Protein AF-A0A318S178-F1 (afdb_monomer)

Organism: NCBI:txid694435

Sequence (185 aa):
MLTALYPLLLLVHVFAALAFFAMEGALFFAVREARATRTPELLRAALTRFQTLGRYIGPIPPLLLISGLALCAVAWGFRTPWVNLSLVGFALCAALARGYEVPRYMNAGRLLDSGASFELVRAGLNDPRLRLAAHLRYTLMLWLVLLMTIKPALTVAVLALAASLGVALLLAALRSGPRGVTRPA

Foldseek 3Di:
DLVVVLVVLVVQLVVLLVVLVVLLVQLVVLLVQLLPDDDLVSVLVSLVSNVVSVVVNVVSLVSNVVSLVVNCVSPNDPVQQLSVLLVVLSVLLCCLVVVPQVVLSVVLNVCSVVVHDPVVSNVSSVPPVNVVSSVSNVLSSVLSVVCVVVVDDNVVSVVVNVVSVVVVVVVVVVVCPDPPPPDDD

Solvent-accessible surface area (backbone atoms only — not comparable to full-atom values): 10072 Å² total; per-residue (Å²): 112,72,84,61,45,54,61,49,40,51,50,53,24,51,53,27,45,53,52,42,55,52,48,52,49,54,44,50,52,30,53,52,47,39,64,67,49,92,46,65,69,57,28,49,53,24,42,51,50,37,52,55,52,52,60,70,45,60,67,33,61,58,50,27,49,52,29,47,53,51,48,28,75,77,75,62,42,87,84,35,52,37,60,51,53,39,53,50,41,52,51,50,37,48,44,41,41,65,72,52,47,48,59,51,55,52,46,38,45,52,39,56,75,73,67,47,56,61,67,61,43,50,52,61,69,63,31,66,66,61,49,48,46,53,51,54,34,55,52,39,51,54,50,43,52,50,37,73,72,66,56,39,60,56,70,60,46,53,52,52,49,52,51,54,50,49,52,53,5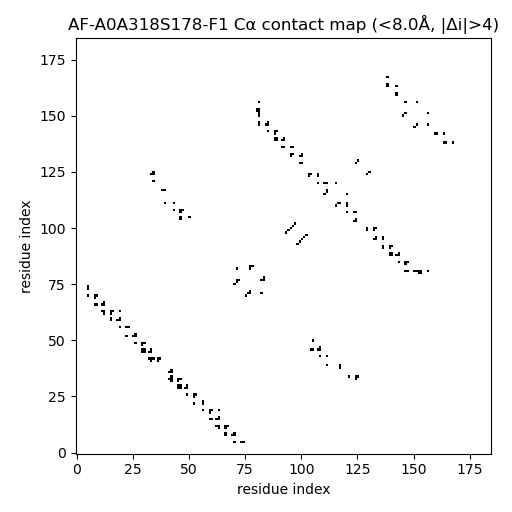1,49,57,52,53,69,73,59,57,82,79,76,76,80,74,91,129

Secondary structure (DSSP, 8-state):
-HHHHHHHHHHHHHHHHHHHHHHHHHHHHHHHHHHH--SHHHHHHHHHHHHHHHHHHTTHHHHHHHHHHHHIIIII-TT-HHHHHHHHHHHHHHIIIIIIIHHHHHHHHHHHHTT--HHHHHHHHT-HHHHHHHHHHHHHHHHHHHHHHH---HHHHHHHHHHHHHHHHHHHHHTT---------

Radius of gyration: 19.82 Å; Cα contacts (8 Å, |Δi|>4): 135; chains: 1; bounding box: 58×42×48 Å

Nearest PDB structures (foldseek):
  8tn6-assembly1_C  TM=8.427E-01  e=1.387E-01  synthetic construct
  6egc-assembly1_A  TM=6.814E-01  e=3.875E-01  synthetic construct
  8ubg-assembly1_A  TM=4.431E-01  e=7.301E+00  synthetic construct
  4nqi-assembly2_D  TM=2.574E-01  e=8.052E+00  Dictyostelium discoideum

Mean predicted aligned error: 8.46 Å

pLDDT: mean 88.28, std 11.81, range [47.94, 97.75]

Structure (mmCIF, N/CA/C/O backbone):
data_AF-A0A318S178-F1
#
_entry.id   AF-A0A318S178-F1
#
loop_
_atom_site.group_PDB
_atom_site.id
_atom_site.type_symbol
_atom_site.label_atom_id
_atom_site.label_alt_id
_atom_site.label_comp_id
_atom_site.label_asym_id
_atom_site.label_entity_id
_atom_site.label_seq_id
_atom_site.pdbx_PDB_ins_code
_atom_site.Cartn_x
_atom_site.Cartn_y
_atom_site.Cartn_z
_atom_site.occupancy
_atom_site.B_iso_or_equiv
_atom_site.auth_seq_id
_atom_site.auth_comp_id
_atom_site.auth_asym_id
_atom_site.auth_atom_id
_atom_site.pdbx_PDB_model_num
ATOM 1 N N . MET A 1 1 ? 25.774 12.867 -20.929 1.00 60.72 1 MET A N 1
ATOM 2 C CA . MET A 1 1 ? 24.597 13.128 -20.062 1.00 60.72 1 MET A CA 1
ATOM 3 C C . MET A 1 1 ? 23.830 11.853 -19.701 1.00 60.72 1 MET A C 1
ATOM 5 O O . MET A 1 1 ? 23.576 11.662 -18.520 1.00 60.72 1 MET A O 1
ATOM 9 N N . LEU A 1 2 ? 23.523 10.946 -20.643 1.00 61.59 2 LEU A N 1
ATOM 10 C CA . LEU A 1 2 ? 22.834 9.669 -20.346 1.00 61.59 2 LEU A CA 1
ATOM 11 C C . LEU A 1 2 ? 23.581 8.754 -19.351 1.00 61.59 2 LEU A C 1
ATOM 13 O O . LEU A 1 2 ? 22.947 8.086 -18.539 1.00 61.59 2 LEU A O 1
ATOM 17 N N . THR A 1 3 ? 24.917 8.784 -19.348 1.00 72.25 3 THR A N 1
ATOM 18 C CA . THR A 1 3 ? 25.776 7.999 -18.443 1.00 72.25 3 THR A CA 1
ATOM 19 C C . THR A 1 3 ? 25.594 8.330 -16.958 1.00 72.25 3 THR A C 1
ATOM 21 O O . THR A 1 3 ? 25.702 7.433 -16.130 1.00 72.25 3 THR A O 1
ATOM 24 N N . ALA A 1 4 ? 25.273 9.581 -16.610 1.00 85.31 4 ALA A N 1
ATOM 25 C CA . ALA A 1 4 ? 25.002 9.992 -15.226 1.00 85.31 4 ALA A CA 1
ATOM 26 C C . ALA A 1 4 ? 23.505 9.928 -14.865 1.00 85.31 4 ALA A C 1
ATOM 28 O O . ALA A 1 4 ? 23.151 9.830 -13.691 1.00 85.31 4 ALA A O 1
ATOM 29 N N . LEU A 1 5 ? 22.623 9.947 -15.870 1.00 90.06 5 LEU A N 1
ATOM 30 C CA . LEU A 1 5 ? 21.175 9.930 -15.675 1.00 90.06 5 LEU A CA 1
ATOM 31 C C . LEU A 1 5 ? 20.683 8.588 -15.122 1.00 90.06 5 LEU A C 1
ATOM 33 O O . LEU A 1 5 ? 19.896 8.574 -14.180 1.00 90.06 5 LEU A O 1
ATOM 37 N N . TYR A 1 6 ? 21.152 7.465 -15.674 1.00 92.06 6 TYR A N 1
ATOM 38 C CA . TYR A 1 6 ? 20.716 6.142 -15.218 1.00 92.06 6 TYR A CA 1
ATOM 39 C C . TYR A 1 6 ? 21.046 5.876 -13.732 1.00 92.06 6 TYR A C 1
ATOM 41 O O . TYR A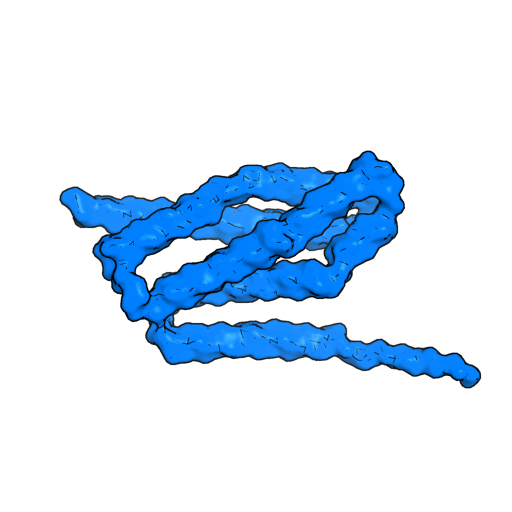 1 6 ? 20.120 5.541 -12.990 1.00 92.06 6 TYR A O 1
ATOM 49 N N . PRO A 1 7 ? 22.292 6.076 -13.246 1.00 94.44 7 PRO A N 1
ATOM 50 C CA . PRO A 1 7 ? 22.613 5.902 -11.827 1.00 94.44 7 PRO A CA 1
ATOM 51 C C . PRO A 1 7 ? 21.798 6.814 -10.905 1.00 94.44 7 PRO A C 1
ATOM 53 O O . PRO A 1 7 ? 21.367 6.376 -9.842 1.00 94.44 7 PRO A O 1
ATOM 56 N N . LEU A 1 8 ? 21.541 8.060 -11.321 1.00 95.19 8 LEU A N 1
ATOM 57 C CA . LEU A 1 8 ? 20.727 9.003 -10.554 1.00 95.19 8 LEU A CA 1
ATOM 58 C C . LEU A 1 8 ? 19.264 8.547 -10.455 1.00 95.19 8 LEU A C 1
ATOM 60 O O . LEU A 1 8 ? 18.693 8.541 -9.366 1.00 95.19 8 LEU A O 1
ATOM 64 N N . LEU A 1 9 ? 18.658 8.132 -11.571 1.00 95.44 9 LEU A N 1
ATOM 65 C CA . LEU A 1 9 ? 17.294 7.597 -11.581 1.00 95.44 9 LEU A CA 1
ATOM 66 C C . LEU A 1 9 ? 17.185 6.332 -10.728 1.00 95.44 9 LEU A C 1
ATOM 68 O O . LEU A 1 9 ? 16.220 6.179 -9.980 1.00 95.44 9 LEU A O 1
ATOM 72 N N . LEU A 1 10 ? 18.185 5.451 -10.807 1.00 94.38 10 LEU A N 1
ATOM 73 C CA . LEU A 1 10 ? 18.242 4.231 -10.010 1.00 94.38 10 LEU A CA 1
ATOM 74 C C . LEU A 1 10 ? 18.337 4.549 -8.515 1.00 94.38 10 LEU A C 1
ATOM 76 O O . LEU A 1 10 ? 17.605 3.957 -7.726 1.00 94.38 10 LEU A O 1
ATOM 80 N N . LEU A 1 11 ? 19.178 5.516 -8.137 1.00 96.38 11 LEU A N 1
ATOM 81 C CA . LEU A 1 11 ? 19.292 6.002 -6.764 1.00 96.38 11 LEU A CA 1
ATOM 82 C C . LEU A 1 11 ? 17.934 6.491 -6.251 1.00 96.38 11 LEU A C 1
ATOM 84 O O . LEU A 1 11 ? 17.435 5.983 -5.249 1.00 96.38 11 LEU A O 1
ATOM 88 N N . VAL A 1 12 ? 17.301 7.423 -6.970 1.00 97.19 12 VAL A N 1
ATOM 89 C CA . VAL A 1 12 ? 15.987 7.974 -6.603 1.00 97.19 12 VAL A CA 1
ATOM 90 C C . VAL A 1 12 ? 14.942 6.866 -6.471 1.00 97.19 12 VAL A C 1
ATOM 92 O O . VAL A 1 12 ? 14.192 6.849 -5.498 1.00 97.19 12 VAL A O 1
ATOM 95 N N . HIS A 1 13 ? 14.913 5.919 -7.410 1.00 96.50 13 HIS A N 1
ATOM 96 C CA . HIS A 1 13 ? 13.963 4.812 -7.395 1.00 96.50 13 HIS A CA 1
ATOM 97 C C . HIS A 1 13 ? 14.145 3.902 -6.177 1.00 96.50 13 HIS A C 1
ATOM 99 O O . HIS A 1 13 ? 13.172 3.578 -5.497 1.00 96.50 13 HIS A O 1
ATOM 105 N N . VAL A 1 14 ? 15.387 3.527 -5.860 1.00 96.25 14 VAL A N 1
ATOM 106 C CA . VAL A 1 14 ? 15.697 2.677 -4.704 1.00 96.25 14 VAL A CA 1
ATOM 107 C C . VAL A 1 14 ? 15.365 3.395 -3.396 1.00 96.25 14 VAL A C 1
ATOM 109 O O . VAL A 1 14 ? 14.728 2.801 -2.530 1.00 96.25 14 VAL A O 1
ATOM 112 N N . PHE A 1 15 ? 15.710 4.678 -3.254 1.00 97.75 15 PHE A N 1
ATOM 113 C CA . PHE A 1 15 ? 15.342 5.462 -2.070 1.00 97.75 15 PHE A CA 1
ATOM 114 C C . PHE A 1 15 ? 13.823 5.600 -1.917 1.00 97.75 15 PHE A C 1
ATOM 116 O O . PHE A 1 15 ? 13.300 5.414 -0.817 1.00 97.75 15 PHE A O 1
ATOM 123 N N . ALA A 1 16 ? 13.102 5.861 -3.010 1.00 97.50 16 ALA A N 1
ATOM 124 C CA . ALA A 1 16 ? 11.643 5.906 -3.002 1.00 97.50 16 ALA A CA 1
ATOM 125 C C . ALA A 1 16 ? 11.039 4.545 -2.620 1.00 97.50 16 ALA A C 1
ATOM 127 O O . ALA A 1 16 ? 10.079 4.499 -1.853 1.00 97.50 16 ALA A O 1
ATOM 128 N N . ALA A 1 17 ? 11.621 3.440 -3.096 1.00 96.56 17 ALA A N 1
ATOM 129 C CA . ALA A 1 17 ? 11.190 2.094 -2.740 1.00 96.56 17 ALA A CA 1
ATOM 130 C C . ALA A 1 17 ? 11.406 1.830 -1.245 1.00 96.56 17 ALA A C 1
ATOM 132 O O . ALA A 1 17 ? 10.463 1.458 -0.551 1.00 96.56 17 ALA A O 1
ATOM 133 N N . LEU A 1 18 ? 12.605 2.086 -0.718 1.00 97.25 18 LEU A N 1
ATOM 134 C CA . LEU A 1 18 ? 12.909 1.913 0.706 1.00 97.25 18 LEU A CA 1
ATOM 135 C C . LEU A 1 18 ? 11.970 2.740 1.591 1.00 97.25 18 LEU A C 1
ATOM 137 O O . LEU A 1 18 ? 11.397 2.209 2.542 1.00 97.25 18 LEU A O 1
ATOM 141 N N . ALA A 1 19 ? 11.753 4.010 1.244 1.00 96.75 19 ALA A N 1
ATOM 142 C CA . ALA A 1 19 ? 10.826 4.879 1.961 1.00 96.75 19 ALA A CA 1
ATOM 143 C C . ALA A 1 19 ? 9.380 4.358 1.885 1.00 96.75 19 ALA A C 1
ATOM 145 O O . ALA A 1 19 ? 8.671 4.364 2.891 1.00 96.75 19 ALA A O 1
ATOM 146 N N . PHE A 1 20 ? 8.952 3.853 0.722 1.00 96.69 20 PHE A N 1
ATOM 147 C CA . PHE A 1 20 ? 7.626 3.264 0.534 1.00 96.69 20 PHE A CA 1
ATOM 148 C C . PHE A 1 20 ? 7.421 2.055 1.450 1.00 96.69 20 PHE A C 1
ATOM 150 O O . PHE A 1 20 ? 6.463 2.026 2.220 1.00 96.69 20 PHE A O 1
ATOM 157 N N . PHE A 1 21 ? 8.346 1.091 1.433 1.00 95.44 21 PHE A N 1
ATOM 158 C CA . PHE A 1 21 ? 8.258 -0.107 2.271 1.00 95.44 21 PHE A CA 1
ATOM 159 C C . PHE A 1 21 ? 8.352 0.211 3.769 1.00 95.44 21 PHE A C 1
ATOM 161 O O . PHE A 1 21 ? 7.607 -0.372 4.557 1.00 95.44 21 PHE A O 1
ATOM 168 N N . ALA A 1 22 ? 9.205 1.158 4.171 1.00 95.81 22 ALA A N 1
ATOM 169 C CA . ALA A 1 22 ? 9.309 1.590 5.564 1.00 95.81 22 ALA A CA 1
ATOM 170 C C . ALA A 1 22 ? 7.994 2.212 6.068 1.00 95.81 22 ALA A C 1
ATOM 172 O O . ALA A 1 22 ? 7.487 1.831 7.127 1.00 95.81 22 ALA A O 1
ATOM 173 N N . MET A 1 23 ? 7.403 3.122 5.289 1.00 95.44 23 MET A N 1
ATOM 174 C CA . MET A 1 23 ? 6.142 3.777 5.645 1.00 95.44 23 MET A CA 1
ATOM 175 C C . MET A 1 23 ? 4.963 2.803 5.650 1.00 95.44 23 MET A C 1
ATOM 177 O O . MET A 1 23 ? 4.129 2.847 6.554 1.00 95.44 23 MET A O 1
ATOM 181 N N . GLU A 1 24 ? 4.905 1.881 4.691 1.00 94.75 24 GLU A N 1
ATOM 182 C CA . GLU A 1 24 ? 3.888 0.827 4.668 1.00 94.75 24 GLU A CA 1
ATOM 183 C C . GLU A 1 24 ? 4.013 -0.146 5.846 1.00 94.75 24 GLU A C 1
ATOM 185 O O . GLU A 1 24 ? 2.998 -0.611 6.377 1.00 94.75 24 GLU A O 1
ATOM 190 N N . GLY A 1 25 ? 5.240 -0.422 6.298 1.00 93.69 25 GLY A N 1
ATOM 191 C CA . GLY A 1 25 ? 5.502 -1.151 7.536 1.00 93.69 25 GLY A CA 1
ATOM 192 C C . GLY A 1 25 ? 4.991 -0.396 8.766 1.00 93.69 25 GLY A C 1
ATOM 193 O O . GLY A 1 25 ? 4.309 -0.974 9.610 1.00 93.69 25 GLY A O 1
ATOM 194 N N . ALA A 1 26 ? 5.232 0.914 8.851 1.00 94.56 26 ALA A N 1
ATOM 195 C CA . ALA A 1 26 ? 4.703 1.739 9.938 1.00 94.56 26 ALA A CA 1
ATOM 196 C C . ALA A 1 26 ? 3.160 1.756 9.956 1.00 94.56 26 ALA A C 1
ATOM 198 O O . ALA A 1 26 ? 2.545 1.594 11.014 1.00 94.56 26 ALA A O 1
ATOM 199 N N . LEU A 1 27 ? 2.521 1.876 8.786 1.00 94.12 27 LEU A N 1
ATOM 200 C CA . LEU A 1 27 ? 1.063 1.796 8.645 1.00 94.12 27 LEU A CA 1
ATOM 201 C C . LEU A 1 27 ? 0.521 0.415 9.031 1.00 94.12 27 LEU A C 1
ATOM 203 O O . LEU A 1 27 ? -0.511 0.336 9.701 1.00 94.12 27 LEU A O 1
ATOM 207 N N . PHE A 1 28 ? 1.226 -0.663 8.675 1.00 92.50 28 PHE A N 1
ATOM 208 C CA . PHE A 1 28 ? 0.870 -2.024 9.082 1.00 92.50 28 PHE A CA 1
ATOM 209 C C . PHE A 1 28 ? 0.770 -2.141 10.604 1.00 92.50 28 PHE A C 1
ATOM 211 O O . PHE A 1 28 ? -0.230 -2.638 11.130 1.00 92.50 28 PHE A O 1
ATOM 218 N N . PHE A 1 29 ? 1.788 -1.657 11.321 1.00 92.06 29 PHE A N 1
ATOM 219 C CA . PHE A 1 29 ? 1.807 -1.702 12.779 1.00 92.06 29 PHE A CA 1
ATOM 220 C C . PHE A 1 29 ? 0.730 -0.810 13.400 1.00 92.06 29 PHE A C 1
ATOM 222 O O . PHE A 1 29 ? 0.047 -1.268 14.314 1.00 92.06 29 PHE A O 1
ATOM 229 N N . ALA A 1 30 ? 0.498 0.393 12.864 1.00 92.38 30 ALA A N 1
ATOM 230 C CA . ALA A 1 30 ? -0.572 1.277 13.335 1.00 92.38 30 ALA A CA 1
ATOM 231 C C . ALA A 1 30 ? -1.963 0.625 13.206 1.00 92.38 30 ALA A C 1
ATOM 233 O O . ALA A 1 30 ? -2.764 0.664 14.139 1.00 92.38 30 ALA A O 1
ATOM 234 N N . VAL A 1 31 ? -2.238 -0.046 12.082 1.00 92.44 31 VAL A N 1
ATOM 235 C CA . VAL A 1 31 ? -3.483 -0.807 11.882 1.00 92.44 31 VAL A CA 1
ATOM 236 C C . VAL A 1 31 ? -3.569 -2.001 12.831 1.00 92.44 31 VAL A C 1
ATOM 238 O O . VAL A 1 31 ? -4.641 -2.299 13.363 1.00 92.44 31 VAL A O 1
ATOM 241 N N . ARG A 1 32 ? -2.459 -2.719 13.037 1.00 93.31 32 ARG A N 1
ATOM 242 C CA . ARG A 1 32 ? -2.421 -3.873 13.942 1.00 93.31 32 ARG A CA 1
ATOM 243 C C . ARG A 1 32 ? -2.729 -3.456 15.377 1.00 93.31 32 ARG A C 1
ATOM 245 O O . ARG A 1 32 ? -3.505 -4.134 16.044 1.00 93.31 32 ARG A O 1
ATOM 252 N N . GLU A 1 33 ? -2.162 -2.339 15.814 1.00 93.12 33 GLU A N 1
ATOM 253 C CA . GLU A 1 33 ? -2.444 -1.722 17.107 1.00 93.12 33 GLU A CA 1
ATOM 254 C C . GLU A 1 33 ? -3.915 -1.314 17.209 1.00 93.12 33 GLU A C 1
ATOM 256 O O . GLU A 1 33 ? -4.594 -1.780 18.117 1.00 93.12 33 GLU A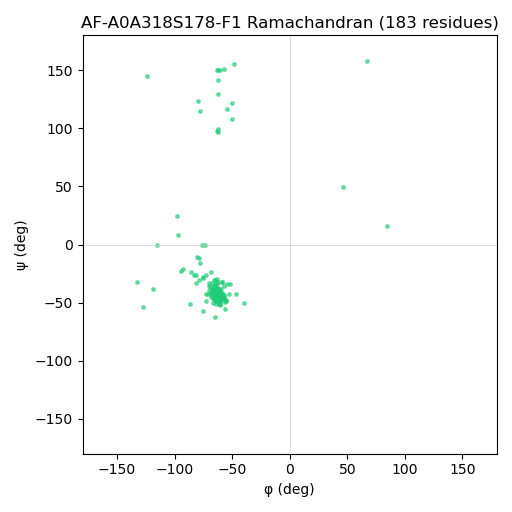 O 1
ATOM 261 N N . ALA A 1 34 ? -4.451 -0.584 16.223 1.00 93.75 34 ALA A N 1
ATOM 262 C CA . ALA A 1 34 ? -5.860 -0.175 16.200 1.00 93.75 34 ALA A CA 1
ATOM 263 C C . ALA A 1 34 ? -6.843 -1.355 16.334 1.00 93.75 34 ALA A C 1
ATOM 265 O O . ALA A 1 34 ? -7.905 -1.223 16.930 1.00 93.75 34 ALA A O 1
ATOM 266 N N . ARG A 1 35 ? -6.505 -2.533 15.795 1.00 93.50 35 ARG A N 1
ATOM 267 C CA . ARG A 1 35 ? -7.338 -3.743 15.932 1.00 93.50 35 ARG A CA 1
ATOM 268 C C . ARG A 1 35 ? -7.194 -4.433 17.291 1.00 93.50 35 ARG A C 1
ATOM 270 O O . ARG A 1 35 ? -8.136 -5.084 17.746 1.00 93.50 35 ARG A O 1
ATOM 277 N N . ALA A 1 36 ? -6.018 -4.338 17.906 1.00 92.94 36 ALA A N 1
ATOM 278 C CA . ALA A 1 36 ? -5.680 -5.034 19.143 1.00 92.94 36 ALA A CA 1
ATOM 279 C C . ALA A 1 36 ? -6.120 -4.280 20.407 1.00 92.94 36 ALA A C 1
ATOM 281 O O . ALA A 1 36 ? -6.307 -4.907 21.454 1.00 92.94 36 ALA A O 1
ATOM 282 N N . THR A 1 37 ? -6.297 -2.959 20.327 1.00 93.69 37 THR A N 1
ATOM 283 C CA . THR A 1 37 ? -6.678 -2.129 21.474 1.00 93.69 37 THR A CA 1
ATOM 284 C C . THR A 1 37 ? -8.056 -2.501 22.028 1.00 93.69 37 THR A C 1
ATOM 286 O O . THR A 1 37 ? -8.938 -3.001 21.326 1.00 93.69 37 THR A O 1
ATOM 289 N N . ARG A 1 38 ? -8.225 -2.292 23.339 1.00 92.81 38 ARG A N 1
ATOM 290 C CA . ARG A 1 38 ? -9.469 -2.567 24.083 1.00 92.81 38 ARG A CA 1
ATOM 291 C C . ARG A 1 38 ? -10.124 -1.307 24.647 1.00 92.81 38 ARG A C 1
ATOM 293 O O . ARG A 1 38 ? -11.157 -1.416 25.290 1.00 92.81 38 ARG A O 1
ATOM 300 N N . THR A 1 39 ? -9.518 -0.144 24.421 1.00 94.25 39 THR A N 1
ATOM 301 C CA . THR A 1 39 ? -10.002 1.139 24.927 1.00 94.25 39 THR A CA 1
ATOM 302 C C . THR A 1 39 ? -10.202 2.125 23.773 1.00 94.25 39 THR A C 1
ATOM 304 O O . THR A 1 39 ? -9.433 2.097 22.798 1.00 94.25 39 THR A O 1
ATOM 307 N N . PRO A 1 40 ? -11.227 2.991 23.849 1.00 93.06 40 PRO A N 1
ATOM 308 C CA . PRO A 1 40 ? -11.515 3.967 22.803 1.00 93.06 40 PRO A CA 1
ATOM 309 C C . PRO A 1 40 ? -10.407 5.019 22.655 1.00 93.06 40 PRO A C 1
ATOM 311 O O . PRO A 1 40 ? -10.139 5.462 21.539 1.00 93.06 40 PRO A O 1
ATOM 314 N N . GLU A 1 41 ? -9.701 5.368 23.732 1.00 94.06 41 GLU A N 1
ATOM 315 C CA . GLU A 1 41 ? -8.603 6.341 23.715 1.00 94.06 41 GLU A CA 1
ATOM 316 C C . GLU A 1 41 ? -7.421 5.829 22.889 1.00 94.06 41 GLU A C 1
ATOM 318 O O . GLU A 1 41 ? -6.911 6.534 22.015 1.00 94.06 41 GLU A O 1
ATOM 323 N N . LEU A 1 42 ? -7.013 4.575 23.116 1.00 94.62 42 LEU A N 1
ATOM 324 C CA . LEU A 1 42 ? -5.913 3.959 22.372 1.00 94.62 42 LEU A CA 1
ATOM 325 C C . LEU A 1 42 ? -6.296 3.708 20.912 1.00 94.62 42 LEU A C 1
ATOM 327 O O . LEU A 1 42 ? -5.463 3.861 20.020 1.00 94.62 42 LEU A O 1
ATOM 331 N N . LEU A 1 43 ? -7.559 3.360 20.650 1.00 95.31 43 LEU A N 1
ATOM 332 C CA . LEU A 1 43 ? -8.063 3.253 19.285 1.00 95.31 43 LEU A CA 1
ATOM 333 C C . LEU A 1 43 ? -7.988 4.600 18.551 1.00 95.31 43 LEU A C 1
ATOM 335 O O . LEU A 1 43 ? -7.490 4.646 17.424 1.00 95.31 43 LEU A O 1
ATOM 339 N N . ARG A 1 44 ? -8.422 5.694 19.190 1.00 94.75 44 ARG A N 1
ATOM 340 C CA . ARG A 1 44 ? -8.316 7.044 18.620 1.00 94.75 44 ARG A CA 1
ATOM 341 C C . ARG A 1 44 ? -6.860 7.394 18.327 1.00 94.75 44 ARG A C 1
ATOM 343 O O . ARG A 1 44 ? -6.551 7.801 17.212 1.00 94.75 44 ARG A O 1
ATOM 350 N N . ALA A 1 45 ? -5.954 7.159 19.276 1.00 94.62 45 ALA A N 1
ATOM 351 C CA . ALA A 1 45 ? -4.528 7.425 19.094 1.00 94.62 45 ALA A CA 1
ATOM 352 C C . ALA A 1 45 ? -3.931 6.652 17.900 1.00 94.62 45 ALA A C 1
ATOM 354 O O . ALA A 1 45 ? -3.198 7.227 17.090 1.00 94.62 45 ALA A O 1
ATOM 355 N N . ALA A 1 46 ? -4.282 5.372 17.746 1.00 95.19 46 ALA A N 1
ATOM 356 C CA . ALA A 1 46 ? -3.817 4.543 16.636 1.00 95.19 46 ALA A CA 1
ATOM 357 C C . ALA A 1 46 ? -4.360 5.021 15.274 1.00 95.19 46 ALA A C 1
ATOM 359 O O . ALA A 1 46 ? -3.608 5.085 14.298 1.00 95.19 46 ALA A O 1
ATOM 360 N N . LEU A 1 47 ? -5.638 5.415 15.201 1.00 95.19 47 LEU A N 1
ATOM 361 C CA . LEU A 1 47 ? -6.247 5.963 13.982 1.00 95.19 47 LEU A CA 1
ATOM 362 C C . LEU A 1 47 ? -5.664 7.335 13.610 1.00 95.19 47 LEU A C 1
ATOM 364 O O . LEU A 1 47 ? -5.379 7.573 12.435 1.00 95.19 47 LEU A O 1
ATOM 368 N N . THR A 1 48 ? -5.398 8.201 14.589 1.00 94.62 48 THR A N 1
ATOM 369 C CA . THR A 1 48 ? -4.689 9.471 14.370 1.00 94.62 48 THR A CA 1
ATOM 370 C C . THR A 1 48 ? -3.274 9.227 13.851 1.00 94.62 48 THR A C 1
ATOM 372 O O . THR A 1 48 ? -2.840 9.874 12.898 1.00 94.62 48 THR A O 1
ATOM 375 N N . ARG A 1 49 ? -2.550 8.247 14.407 1.00 94.75 49 ARG A N 1
ATOM 376 C CA . ARG A 1 49 ? -1.219 7.868 13.907 1.00 94.75 49 ARG A CA 1
ATOM 377 C C . ARG A 1 49 ? -1.283 7.377 12.461 1.00 94.75 49 ARG A C 1
ATOM 379 O O . ARG A 1 49 ? -0.465 7.800 11.647 1.00 94.75 49 ARG A O 1
ATOM 386 N N . PHE A 1 50 ? -2.269 6.544 12.125 1.00 94.69 50 PHE A N 1
ATOM 387 C CA . PHE A 1 50 ? -2.502 6.089 10.752 1.00 94.69 50 PHE A CA 1
ATOM 388 C C . PHE A 1 50 ? -2.747 7.265 9.793 1.00 94.69 50 PHE A C 1
ATOM 390 O O . PHE A 1 50 ? -2.142 7.316 8.725 1.00 94.69 50 PHE A O 1
ATOM 397 N N . GLN A 1 51 ? -3.581 8.237 10.175 1.00 92.94 51 GLN A N 1
ATOM 398 C CA . GLN A 1 51 ? -3.844 9.441 9.374 1.00 92.94 51 GLN A CA 1
ATOM 399 C C . GLN A 1 51 ? -2.580 10.277 9.148 1.00 92.94 51 GLN A C 1
ATOM 401 O O . GLN A 1 51 ? -2.290 10.680 8.020 1.00 92.94 51 GLN A O 1
ATOM 406 N N . THR A 1 52 ? -1.807 10.504 10.210 1.00 93.88 52 THR A N 1
ATOM 407 C CA . THR A 1 52 ? -0.554 11.263 10.156 1.00 93.88 52 THR A CA 1
ATOM 408 C C . THR A 1 52 ? 0.462 10.588 9.238 1.00 93.88 52 THR A C 1
ATOM 410 O O . THR A 1 52 ? 0.980 11.224 8.321 1.00 93.88 52 THR A O 1
ATOM 413 N N . LEU A 1 53 ? 0.695 9.282 9.408 1.00 93.31 53 LEU A N 1
ATOM 414 C CA . LEU A 1 53 ? 1.567 8.500 8.525 1.00 93.31 53 LEU A CA 1
ATOM 415 C C . LEU A 1 53 ? 1.051 8.487 7.077 1.00 93.31 53 LEU A C 1
ATOM 417 O O . LEU A 1 53 ? 1.839 8.618 6.141 1.00 93.31 53 LEU A O 1
ATOM 421 N N . GLY A 1 54 ? -0.270 8.403 6.892 1.00 91.00 54 GLY A N 1
ATOM 422 C CA . GLY A 1 54 ? -0.945 8.467 5.595 1.00 91.00 54 GLY A CA 1
ATOM 423 C C . GLY A 1 54 ? -0.674 9.765 4.825 1.00 91.00 54 GLY A C 1
ATOM 424 O O . GLY A 1 54 ? -0.587 9.759 3.597 1.00 91.00 54 GLY A O 1
ATOM 425 N N . ARG A 1 55 ? -0.478 10.883 5.533 1.00 91.25 55 ARG A N 1
ATOM 426 C CA . ARG A 1 55 ? -0.097 12.161 4.918 1.00 91.25 55 ARG A CA 1
ATOM 427 C C . ARG A 1 55 ? 1.357 12.154 4.445 1.00 91.25 55 ARG A C 1
ATOM 429 O O . ARG A 1 55 ? 1.628 12.597 3.333 1.00 91.25 55 ARG A O 1
ATOM 436 N N . TYR A 1 56 ? 2.268 11.607 5.251 1.00 92.56 56 TYR A N 1
ATOM 437 C CA . TYR A 1 56 ? 3.693 11.527 4.912 1.00 92.56 56 TYR A CA 1
ATOM 438 C C . TYR A 1 56 ? 3.998 10.530 3.792 1.00 92.56 56 TYR A C 1
ATOM 440 O O . TYR A 1 56 ? 4.896 10.775 2.992 1.00 92.56 56 TYR A O 1
ATOM 448 N N . ILE A 1 57 ? 3.243 9.431 3.690 1.00 92.75 57 ILE A N 1
ATOM 449 C CA . ILE A 1 57 ? 3.424 8.470 2.595 1.00 92.75 57 ILE A CA 1
ATOM 450 C C . ILE A 1 57 ? 2.902 9.009 1.256 1.00 92.75 57 ILE A C 1
ATOM 452 O O . ILE A 1 57 ? 3.399 8.605 0.214 1.00 92.75 57 ILE A O 1
ATOM 456 N N . GLY A 1 58 ? 1.935 9.934 1.257 1.00 90.94 58 GLY A N 1
ATOM 457 C CA . GLY A 1 58 ? 1.266 10.471 0.063 1.00 90.94 58 GLY A CA 1
ATOM 458 C C . GLY A 1 58 ? 2.154 10.742 -1.169 1.00 90.94 58 GLY A C 1
ATOM 459 O O . GLY A 1 58 ? 1.798 10.262 -2.252 1.00 90.94 58 GLY A O 1
ATOM 460 N N . PRO A 1 59 ? 3.288 11.462 -1.041 1.00 93.81 59 PRO A N 1
ATOM 461 C CA . PRO A 1 59 ? 4.182 11.768 -2.163 1.00 93.81 59 PRO A CA 1
ATOM 462 C C . PRO A 1 59 ? 5.097 10.610 -2.602 1.00 93.81 59 PRO A C 1
ATOM 464 O O . PRO A 1 59 ? 5.643 10.659 -3.704 1.00 93.81 59 PRO A O 1
ATOM 467 N N . ILE A 1 60 ? 5.264 9.560 -1.793 1.00 96.69 60 ILE A N 1
ATOM 468 C CA . ILE A 1 60 ? 6.240 8.492 -2.053 1.00 96.69 60 ILE A CA 1
ATOM 469 C C . ILE A 1 60 ? 5.819 7.571 -3.221 1.00 96.69 60 ILE A C 1
ATOM 471 O O . ILE A 1 60 ? 6.641 7.360 -4.114 1.00 96.69 60 ILE A O 1
ATOM 475 N N . PRO A 1 61 ? 4.575 7.040 -3.302 1.00 96.31 61 PRO A N 1
ATOM 476 C CA . PRO A 1 61 ? 4.169 6.179 -4.414 1.00 96.31 61 PRO A CA 1
ATOM 477 C C . PRO A 1 61 ? 4.281 6.844 -5.800 1.00 96.31 61 PRO A C 1
ATOM 479 O O . PRO A 1 61 ? 4.785 6.190 -6.711 1.00 96.31 61 PRO A O 1
ATOM 482 N N . PRO A 1 62 ? 3.880 8.121 -5.999 1.00 96.88 62 PRO A N 1
ATOM 483 C CA . PRO A 1 62 ? 4.119 8.817 -7.264 1.00 96.88 62 PRO A CA 1
ATOM 484 C C . PRO A 1 62 ? 5.603 8.921 -7.621 1.00 96.88 62 PRO A C 1
ATOM 486 O O . PRO A 1 62 ? 5.965 8.652 -8.762 1.00 96.88 62 PRO A O 1
ATOM 489 N N . LEU A 1 63 ? 6.471 9.254 -6.658 1.00 97.19 63 LEU A N 1
ATOM 490 C CA . LEU A 1 63 ? 7.917 9.326 -6.886 1.00 97.19 63 LEU A CA 1
ATOM 491 C C . LEU A 1 63 ? 8.493 7.964 -7.301 1.00 97.19 63 LEU A C 1
ATOM 493 O O . LEU A 1 63 ? 9.275 7.878 -8.251 1.00 97.19 63 LEU A O 1
ATOM 497 N N . LEU A 1 64 ? 8.072 6.893 -6.624 1.00 97.56 64 LEU A N 1
ATOM 498 C CA . LEU A 1 64 ? 8.464 5.522 -6.945 1.00 97.56 64 LEU A CA 1
ATOM 499 C C . LEU A 1 64 ? 8.009 5.117 -8.357 1.00 97.56 64 LEU A C 1
ATOM 501 O O . LEU A 1 64 ? 8.792 4.556 -9.124 1.00 97.56 64 LEU A O 1
ATOM 505 N N . LEU A 1 65 ? 6.769 5.450 -8.727 1.00 97.38 65 LEU A N 1
ATOM 506 C CA . LEU A 1 65 ? 6.221 5.157 -10.050 1.00 97.38 65 LEU A CA 1
ATOM 507 C C . LEU A 1 65 ? 6.936 5.943 -11.154 1.00 97.38 65 LEU A C 1
ATOM 509 O O . LEU A 1 65 ? 7.375 5.351 -12.135 1.00 97.38 65 LEU A O 1
ATOM 513 N N . ILE A 1 66 ? 7.080 7.260 -10.992 1.00 97.75 66 ILE A N 1
ATOM 514 C CA . ILE A 1 66 ? 7.700 8.138 -11.994 1.00 97.75 66 ILE A CA 1
ATOM 515 C C . ILE A 1 66 ? 9.152 7.721 -12.239 1.00 97.75 66 ILE A C 1
ATOM 517 O O . ILE A 1 66 ? 9.560 7.569 -13.389 1.00 97.75 66 ILE A O 1
ATOM 521 N N . SER A 1 67 ? 9.919 7.478 -11.174 1.00 96.50 67 SER A N 1
ATOM 522 C CA . SER A 1 67 ? 11.305 7.010 -11.299 1.00 96.50 67 SER A CA 1
ATOM 523 C C . SER A 1 67 ? 11.401 5.629 -11.962 1.00 96.50 67 SER A C 1
ATOM 525 O O . SER A 1 67 ? 12.278 5.415 -12.797 1.00 96.50 67 SER A O 1
ATOM 527 N N . GLY A 1 68 ? 10.470 4.714 -11.670 1.00 95.12 68 GLY A N 1
ATOM 528 C CA . GLY A 1 68 ? 10.412 3.396 -12.310 1.00 95.12 68 GLY A CA 1
ATOM 529 C C . GLY A 1 68 ? 10.075 3.469 -13.802 1.00 95.12 68 GLY A C 1
ATOM 530 O O . GLY A 1 68 ? 10.713 2.803 -14.616 1.00 95.12 68 GLY A O 1
ATOM 531 N N . LEU A 1 69 ? 9.120 4.325 -14.181 1.00 96.00 69 LEU A N 1
ATOM 532 C CA . LEU A 1 69 ? 8.773 4.579 -15.582 1.00 96.00 69 LEU A CA 1
ATOM 533 C C . LEU A 1 69 ? 9.932 5.236 -16.341 1.00 96.00 69 LEU A C 1
ATOM 535 O O . LEU A 1 69 ? 10.214 4.846 -17.473 1.00 96.00 69 LEU A O 1
ATOM 539 N N . ALA A 1 70 ? 10.640 6.176 -15.710 1.00 94.50 70 ALA A N 1
ATOM 540 C CA . ALA A 1 70 ? 11.830 6.789 -16.288 1.00 94.50 70 ALA A CA 1
ATOM 541 C C . ALA A 1 70 ? 12.930 5.747 -16.541 1.00 94.50 70 ALA A C 1
ATOM 543 O O . ALA A 1 70 ? 13.475 5.696 -17.641 1.00 94.50 70 ALA A O 1
ATOM 544 N N . LEU A 1 71 ? 13.206 4.863 -15.573 1.00 93.31 71 LEU A N 1
ATOM 545 C CA . LEU A 1 71 ? 14.158 3.760 -15.750 1.00 93.31 71 LEU A CA 1
ATOM 546 C C . LEU A 1 71 ? 13.730 2.785 -16.856 1.00 93.31 71 LEU A C 1
ATOM 548 O O . LEU A 1 71 ? 14.559 2.346 -17.654 1.00 93.31 71 LEU A O 1
ATOM 552 N N . CYS A 1 72 ? 12.432 2.491 -16.957 1.00 92.19 72 CYS A N 1
ATOM 553 C CA . CYS A 1 72 ? 11.891 1.696 -18.053 1.00 92.19 72 CYS A CA 1
ATOM 554 C C . CYS A 1 72 ? 12.155 2.361 -19.410 1.00 92.19 72 CYS A C 1
ATOM 556 O O . CYS A 1 72 ? 12.602 1.684 -20.331 1.00 92.19 72 CYS A O 1
ATOM 558 N N . ALA A 1 73 ? 11.948 3.673 -19.533 1.00 91.19 73 ALA A N 1
ATOM 559 C CA . ALA A 1 73 ? 12.179 4.396 -20.780 1.00 91.19 73 ALA A CA 1
ATOM 560 C C . ALA A 1 73 ? 13.657 4.409 -21.210 1.00 91.19 73 ALA A C 1
ATOM 562 O O . ALA A 1 73 ? 13.935 4.345 -22.405 1.00 91.19 73 ALA A O 1
ATOM 563 N N . VAL A 1 74 ? 14.599 4.473 -20.260 1.00 90.88 74 VAL A N 1
ATOM 564 C CA . VAL A 1 74 ? 16.033 4.613 -20.578 1.00 90.88 74 VAL A CA 1
ATOM 565 C C . VAL A 1 74 ? 16.814 3.296 -20.638 1.00 90.88 74 VAL A C 1
ATOM 567 O O . VAL A 1 74 ? 17.869 3.279 -21.265 1.00 90.88 74 VAL A O 1
ATOM 570 N N . ALA A 1 75 ? 16.353 2.216 -19.990 1.00 87.19 75 ALA A N 1
ATOM 571 C CA . ALA A 1 75 ? 17.170 1.005 -19.814 1.00 87.19 75 ALA A CA 1
ATOM 572 C C . ALA A 1 75 ? 16.489 -0.331 -20.148 1.00 87.19 75 ALA A C 1
ATOM 574 O O . ALA A 1 75 ? 17.180 -1.255 -20.571 1.00 87.19 75 ALA A O 1
ATOM 575 N N . TRP A 1 76 ? 15.175 -0.481 -19.942 1.00 84.75 76 TRP A N 1
ATOM 576 C CA . TRP A 1 76 ? 14.532 -1.810 -20.004 1.00 84.75 76 TRP A CA 1
ATOM 577 C C . TRP A 1 76 ? 13.453 -1.950 -21.079 1.00 84.75 76 TRP A C 1
ATOM 579 O O . TRP A 1 76 ? 13.329 -3.006 -21.696 1.00 84.75 76 TRP A O 1
ATOM 589 N N . GLY A 1 77 ? 12.651 -0.910 -21.297 1.00 84.69 77 GLY A N 1
ATOM 590 C CA . GLY A 1 77 ? 11.477 -0.932 -22.164 1.00 84.69 77 GLY A CA 1
ATOM 591 C C . GLY A 1 77 ? 10.325 -1.818 -21.659 1.00 84.69 77 GLY A C 1
ATOM 592 O O . GLY A 1 77 ? 10.502 -2.780 -20.911 1.00 84.69 77 GLY A O 1
ATOM 593 N N . PHE A 1 78 ? 9.111 -1.535 -22.140 1.00 85.00 78 PHE A N 1
ATOM 594 C CA . PHE A 1 78 ? 7.876 -2.249 -21.761 1.00 85.00 78 PHE A CA 1
ATOM 595 C C . PHE A 1 78 ? 7.744 -3.661 -22.351 1.00 85.00 78 PHE A C 1
ATOM 597 O O . PHE A 1 78 ? 6.766 -4.357 -22.099 1.00 85.00 78 PHE A O 1
ATOM 604 N N . ARG A 1 79 ? 8.716 -4.124 -23.143 1.00 83.69 79 ARG A N 1
ATOM 605 C CA . ARG A 1 79 ? 8.767 -5.531 -23.580 1.00 83.69 79 ARG A CA 1
ATOM 606 C C . ARG A 1 79 ? 9.311 -6.454 -22.488 1.00 83.69 79 ARG A C 1
ATOM 608 O O . ARG A 1 79 ? 9.198 -7.669 -22.612 1.00 83.69 79 ARG A O 1
ATOM 615 N N . THR A 1 80 ? 9.871 -5.885 -21.422 1.00 84.12 80 THR A N 1
ATOM 616 C CA . THR A 1 80 ? 10.443 -6.628 -20.304 1.00 84.12 80 THR A CA 1
ATOM 617 C C . THR A 1 80 ? 9.335 -7.148 -19.377 1.00 84.12 80 THR A C 1
ATOM 619 O O . THR A 1 80 ? 8.649 -6.349 -18.737 1.00 84.12 80 THR A O 1
ATOM 622 N N . PRO A 1 81 ? 9.145 -8.476 -19.249 1.00 82.69 81 PRO A N 1
ATOM 623 C CA . PRO A 1 81 ? 7.978 -9.028 -18.562 1.00 82.69 81 PRO A CA 1
ATOM 624 C C . PRO A 1 81 ? 7.832 -8.627 -17.093 1.00 82.69 81 PRO A C 1
ATOM 626 O O . PRO A 1 81 ? 6.733 -8.283 -16.658 1.00 82.69 81 PRO A O 1
ATOM 629 N N . TRP A 1 82 ? 8.929 -8.641 -16.329 1.00 85.38 82 TRP A N 1
ATOM 630 C CA . TRP A 1 82 ? 8.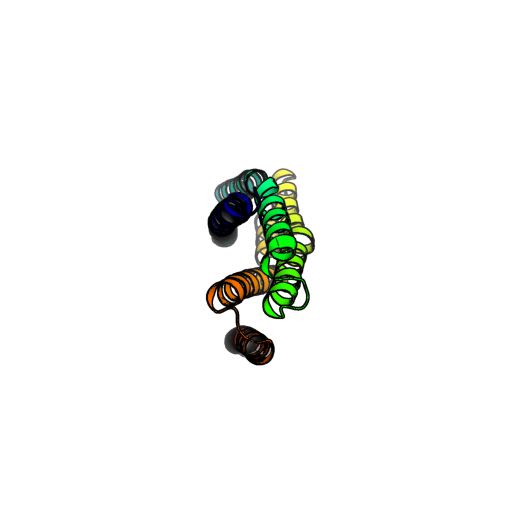892 -8.288 -14.908 1.00 85.38 82 TRP A CA 1
ATOM 631 C C . TRP A 1 82 ? 8.509 -6.819 -14.690 1.00 85.38 82 TRP A C 1
ATOM 633 O O . TRP A 1 82 ? 7.828 -6.529 -13.714 1.00 85.38 82 TRP A O 1
ATOM 643 N N . VAL A 1 83 ? 8.841 -5.914 -15.622 1.00 89.25 83 VAL A N 1
ATOM 644 C CA . VAL A 1 83 ? 8.432 -4.500 -15.555 1.00 89.25 83 VAL A CA 1
ATOM 645 C C . VAL A 1 83 ? 6.910 -4.388 -15.606 1.00 89.25 83 VAL A C 1
ATOM 647 O O . VAL A 1 83 ? 6.305 -3.755 -14.742 1.00 89.25 83 VAL A O 1
ATOM 650 N N . ASN A 1 84 ? 6.274 -5.054 -16.573 1.00 88.75 84 ASN A N 1
ATOM 651 C CA . ASN A 1 84 ? 4.818 -5.014 -16.729 1.00 88.75 84 ASN A CA 1
ATOM 652 C C . ASN A 1 84 ? 4.105 -5.637 -15.525 1.00 88.75 84 ASN A C 1
ATOM 654 O O . ASN A 1 84 ? 3.144 -5.068 -15.009 1.00 88.75 84 ASN A O 1
ATOM 658 N N . LEU A 1 85 ? 4.604 -6.777 -15.037 1.00 90.12 85 LEU A N 1
ATOM 659 C CA . LEU A 1 85 ? 4.064 -7.429 -13.845 1.00 90.12 85 LEU A CA 1
ATOM 660 C C . LEU A 1 85 ? 4.202 -6.549 -12.598 1.00 90.12 85 LEU A C 1
ATOM 662 O O . LEU A 1 85 ? 3.266 -6.467 -11.804 1.00 90.12 85 LEU A O 1
ATOM 666 N N . SER A 1 86 ? 5.320 -5.837 -12.447 1.00 92.56 86 SER A N 1
ATOM 667 C CA . SER A 1 86 ? 5.501 -4.900 -11.342 1.00 92.56 86 SER A CA 1
ATOM 668 C C . SER A 1 86 ? 4.574 -3.693 -11.430 1.00 92.56 86 SER A C 1
ATOM 670 O O . SER A 1 86 ? 4.034 -3.282 -10.408 1.00 92.56 86 SER A O 1
ATOM 672 N N . LEU A 1 87 ? 4.324 -3.153 -12.626 1.00 93.81 87 LEU A N 1
ATOM 673 C CA . LEU A 1 87 ? 3.354 -2.067 -12.809 1.00 93.81 87 LEU A CA 1
ATOM 674 C C . LEU A 1 87 ? 1.933 -2.513 -12.448 1.00 93.81 87 LEU A C 1
ATOM 676 O O . LEU A 1 87 ? 1.232 -1.797 -11.733 1.00 93.81 87 LEU A O 1
ATOM 680 N N . VAL A 1 88 ? 1.530 -3.715 -12.870 1.00 94.50 88 VAL A N 1
ATOM 681 C CA . VAL A 1 88 ? 0.232 -4.299 -12.499 1.00 94.50 88 VAL A CA 1
ATOM 682 C C . VAL A 1 88 ? 0.145 -4.516 -10.989 1.00 94.50 88 VAL A C 1
ATOM 684 O O . VAL A 1 88 ? -0.818 -4.076 -10.365 1.00 94.50 88 VAL A O 1
ATOM 687 N N . GLY A 1 89 ? 1.158 -5.133 -10.374 1.00 93.94 89 GLY A N 1
ATOM 688 C CA . GLY A 1 89 ? 1.196 -5.343 -8.924 1.00 93.94 89 GLY A CA 1
ATOM 689 C C . GLY A 1 89 ? 1.128 -4.034 -8.140 1.00 93.94 89 GLY A C 1
ATOM 690 O O . GLY A 1 89 ? 0.382 -3.928 -7.170 1.00 93.94 89 GLY A O 1
ATOM 691 N N . PHE A 1 90 ? 1.846 -3.008 -8.597 1.00 96.38 90 PHE A N 1
ATOM 692 C CA . PHE A 1 90 ? 1.826 -1.682 -7.989 1.00 96.38 90 PHE A CA 1
ATOM 693 C C . PHE A 1 90 ? 0.452 -1.009 -8.117 1.00 96.38 90 PHE A C 1
ATOM 695 O O . PHE A 1 90 ? -0.058 -0.459 -7.139 1.00 96.38 90 PHE A O 1
ATOM 702 N N . ALA A 1 91 ? -0.193 -1.109 -9.283 1.00 96.31 91 ALA A N 1
ATOM 703 C CA . ALA A 1 91 ? -1.549 -0.608 -9.493 1.00 96.31 91 ALA A CA 1
ATOM 704 C C . ALA A 1 91 ? -2.575 -1.328 -8.602 1.00 96.31 91 ALA A C 1
ATOM 706 O O . ALA A 1 91 ? -3.428 -0.679 -7.998 1.00 96.31 91 ALA A O 1
ATOM 707 N N . LEU A 1 92 ? -2.460 -2.652 -8.450 1.00 96.75 92 LEU A N 1
ATOM 708 C CA . LEU A 1 92 ? -3.303 -3.434 -7.542 1.00 96.75 92 LEU A CA 1
ATOM 709 C C . LEU A 1 92 ? -3.088 -3.033 -6.077 1.00 96.75 92 LEU A C 1
ATOM 711 O O . LEU A 1 92 ? -4.065 -2.851 -5.350 1.00 96.75 92 LEU A O 1
ATOM 715 N N . CYS A 1 93 ? -1.839 -2.820 -5.648 1.00 96.50 93 CYS A N 1
ATOM 716 C CA . CYS A 1 93 ? -1.537 -2.277 -4.321 1.00 96.50 93 CYS A CA 1
ATOM 717 C C . CYS A 1 93 ? -2.215 -0.920 -4.102 1.00 96.50 93 CYS A C 1
ATOM 719 O O . CYS A 1 93 ? -2.841 -0.708 -3.063 1.00 96.50 93 CYS A O 1
ATOM 721 N N . ALA A 1 94 ? -2.133 -0.018 -5.084 1.00 95.62 94 ALA A N 1
ATOM 722 C CA . ALA A 1 94 ? -2.770 1.292 -5.015 1.00 95.62 94 ALA A CA 1
ATOM 723 C C . ALA A 1 94 ? -4.304 1.189 -4.959 1.00 95.62 94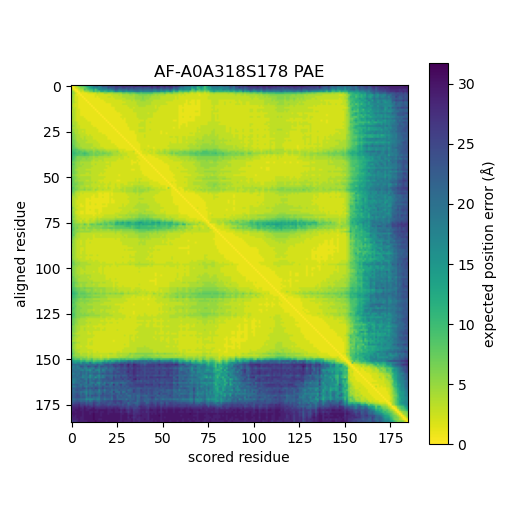 ALA A C 1
ATOM 725 O O . ALA A 1 94 ? -4.929 1.895 -4.165 1.00 95.62 94 ALA A O 1
ATOM 726 N N . ALA A 1 95 ? -4.906 0.292 -5.745 1.00 96.69 95 ALA A N 1
ATOM 727 C CA . ALA A 1 95 ? -6.346 0.048 -5.752 1.00 96.69 95 ALA A CA 1
ATOM 728 C C . ALA A 1 95 ? -6.842 -0.511 -4.408 1.00 96.69 95 ALA A C 1
ATOM 730 O O . ALA A 1 95 ? -7.822 -0.008 -3.859 1.00 96.69 95 ALA A O 1
ATOM 731 N N . LEU A 1 96 ? -6.139 -1.490 -3.830 1.00 96.19 96 LEU A N 1
ATOM 732 C CA . LEU A 1 96 ? -6.451 -2.033 -2.503 1.00 96.19 96 LEU A CA 1
ATOM 733 C C . LEU A 1 96 ? -6.301 -0.964 -1.413 1.00 96.19 96 LEU A C 1
ATOM 735 O O . LEU A 1 96 ? -7.217 -0.755 -0.616 1.00 96.19 96 LEU A O 1
ATOM 739 N N . ALA A 1 97 ? -5.187 -0.230 -1.420 1.00 94.88 97 ALA A N 1
ATOM 740 C CA . ALA A 1 97 ? -4.918 0.797 -0.424 1.00 94.88 97 ALA A CA 1
ATOM 741 C C . ALA A 1 97 ? -5.926 1.953 -0.512 1.00 94.88 97 ALA A C 1
ATOM 743 O O . ALA A 1 97 ? -6.679 2.201 0.428 1.00 94.88 97 ALA A O 1
ATOM 744 N N . ARG A 1 98 ? -5.961 2.671 -1.641 1.00 94.25 98 ARG A N 1
ATOM 745 C CA . ARG A 1 98 ? -6.749 3.905 -1.790 1.00 94.25 98 ARG A CA 1
ATOM 746 C C . ARG A 1 98 ? -8.221 3.644 -2.088 1.00 94.25 98 ARG A C 1
ATOM 748 O O . ARG A 1 98 ? -9.062 4.415 -1.639 1.00 94.25 98 ARG A O 1
ATOM 755 N N . GLY A 1 99 ? -8.534 2.577 -2.818 1.00 94.75 99 GLY A N 1
ATOM 756 C CA . GLY A 1 99 ? -9.908 2.233 -3.183 1.00 94.75 99 GLY A CA 1
ATOM 757 C C . GLY A 1 99 ? -10.672 1.501 -2.081 1.00 94.75 99 GLY A C 1
ATOM 758 O O . GLY A 1 99 ? -11.895 1.603 -2.026 1.00 94.75 99 GLY A O 1
ATOM 759 N N . TYR A 1 100 ? -9.982 0.784 -1.183 1.00 96.12 100 TYR A N 1
ATOM 760 C CA . TYR A 1 100 ? -10.653 -0.086 -0.212 1.00 96.12 100 TYR A CA 1
ATOM 761 C C . TYR A 1 100 ? -10.253 0.155 1.248 1.00 96.12 100 TYR A C 1
ATOM 763 O O . TYR A 1 100 ? -11.132 0.358 2.092 1.00 96.12 100 TYR A O 1
ATOM 771 N N . GLU A 1 101 ? -8.959 0.122 1.567 1.00 95.62 101 GLU A N 1
ATOM 772 C CA . GLU A 1 101 ? -8.452 0.167 2.944 1.00 95.62 101 GLU A CA 1
ATOM 773 C C . GLU A 1 101 ? -8.538 1.565 3.570 1.00 95.62 101 GLU A C 1
ATOM 775 O O . GLU A 1 101 ? -9.193 1.747 4.598 1.00 95.62 101 GLU A O 1
ATOM 780 N N . VAL A 1 102 ? -7.912 2.567 2.945 1.00 94.94 102 VAL A N 1
ATOM 781 C CA . VAL A 1 102 ? -7.830 3.943 3.461 1.00 94.94 102 VAL A CA 1
ATOM 782 C C . VAL A 1 102 ? -9.217 4.525 3.757 1.00 94.94 102 VAL A C 1
ATOM 784 O O . VAL A 1 102 ? -9.404 5.002 4.879 1.00 94.94 102 VAL A O 1
ATOM 787 N N . PRO A 1 103 ? -10.223 4.442 2.859 1.00 96.12 103 PRO A N 1
ATOM 788 C CA . PRO A 1 103 ? -11.559 4.959 3.151 1.00 96.12 103 PRO A CA 1
ATOM 789 C C . PRO A 1 103 ? -12.184 4.352 4.411 1.00 96.12 103 PRO A C 1
ATOM 791 O O . PRO A 1 103 ? -12.847 5.065 5.162 1.00 96.12 103 PRO A O 1
ATOM 794 N N . ARG A 1 104 ? -11.940 3.062 4.685 1.00 96.31 104 ARG A N 1
ATOM 795 C CA . ARG A 1 104 ? -12.464 2.366 5.871 1.00 96.31 104 ARG A CA 1
ATOM 796 C C . ARG A 1 104 ? -11.786 2.823 7.154 1.00 96.31 104 ARG A C 1
ATOM 798 O O . ARG A 1 104 ? -12.483 3.073 8.133 1.00 96.31 104 ARG A O 1
ATOM 805 N N . TYR A 1 105 ? -10.465 2.999 7.148 1.00 95.50 105 TYR A N 1
ATOM 806 C CA . TYR A 1 105 ? -9.754 3.540 8.312 1.00 95.50 105 TYR A CA 1
ATOM 807 C C . TYR A 1 105 ? -10.117 5.007 8.577 1.00 95.50 105 TYR A C 1
ATOM 809 O O . TYR A 1 105 ? -10.314 5.391 9.728 1.00 95.50 105 TYR A O 1
ATOM 817 N N . MET A 1 106 ? -10.289 5.817 7.526 1.00 94.88 106 MET A N 1
ATOM 818 C CA . MET A 1 106 ? -10.786 7.192 7.670 1.00 94.88 106 MET A CA 1
ATOM 819 C C . MET A 1 106 ? -12.210 7.216 8.227 1.00 94.88 106 MET A C 1
ATOM 821 O O . MET A 1 106 ? -12.517 8.021 9.101 1.00 94.88 106 MET A O 1
ATOM 825 N N . ASN A 1 107 ? -13.078 6.319 7.751 1.00 96.00 107 ASN A N 1
ATOM 826 C CA . ASN A 1 107 ? -14.443 6.216 8.250 1.00 96.00 107 ASN A CA 1
ATOM 827 C C . ASN A 1 107 ? -14.497 5.781 9.716 1.00 96.00 107 ASN A C 1
ATOM 829 O O . ASN A 1 107 ? -15.282 6.334 10.475 1.00 96.00 107 ASN A O 1
ATOM 833 N N . ALA A 1 108 ? -13.640 4.842 10.124 1.00 96.00 108 ALA A N 1
ATOM 834 C CA . ALA A 1 108 ? -13.519 4.426 11.517 1.00 96.00 108 ALA A CA 1
ATOM 835 C C . ALA A 1 108 ? -13.148 5.603 12.435 1.00 96.00 108 ALA A C 1
ATOM 837 O O . ALA A 1 108 ? -13.762 5.763 13.486 1.00 96.00 108 ALA A O 1
ATOM 838 N N . GLY A 1 109 ? -12.205 6.456 12.011 1.00 94.88 109 GLY A N 1
ATOM 839 C CA . GLY A 1 109 ? -11.858 7.683 12.737 1.00 94.88 109 GLY A CA 1
ATOM 840 C C . GLY A 1 109 ? -13.047 8.635 12.865 1.00 94.88 109 GLY A C 1
ATOM 841 O O . GLY A 1 109 ? -13.414 9.008 13.973 1.00 94.88 109 GLY A O 1
ATOM 842 N N . ARG A 1 110 ? -13.724 8.935 11.747 1.00 95.50 110 ARG A N 1
ATOM 843 C CA . ARG A 1 110 ? -14.911 9.809 11.748 1.00 95.50 110 ARG A CA 1
ATOM 844 C C . ARG A 1 110 ? -16.039 9.288 12.637 1.00 95.50 110 ARG A C 1
ATOM 846 O O . ARG A 1 110 ? -16.653 10.072 13.349 1.00 95.50 110 ARG A O 1
ATOM 853 N N . LEU A 1 111 ? -16.312 7.983 12.601 1.00 96.12 111 LEU A N 1
ATOM 854 C CA . LEU A 1 111 ? -17.329 7.365 13.453 1.00 96.12 111 LEU A CA 1
ATOM 855 C C . LEU A 1 111 ? -16.984 7.550 14.933 1.00 96.12 111 LEU A C 1
ATOM 857 O O . LEU A 1 111 ? -17.836 7.977 15.710 1.00 96.12 111 LEU A O 1
ATOM 861 N N . LEU A 1 112 ? -15.729 7.296 15.305 1.00 93.94 112 LEU A N 1
ATOM 862 C CA . LEU A 1 112 ? -15.265 7.466 16.678 1.00 93.94 112 LEU A CA 1
ATOM 863 C C . LEU A 1 112 ? -15.369 8.926 17.151 1.00 93.94 112 LEU A C 1
ATOM 865 O O . LEU A 1 112 ? -15.723 9.175 18.300 1.00 93.94 112 LEU A O 1
ATOM 869 N N . ASP A 1 113 ? -15.101 9.892 16.272 1.00 93.00 113 ASP A N 1
ATOM 870 C CA . ASP A 1 113 ? -15.217 11.322 16.583 1.00 93.00 113 ASP A CA 1
ATOM 871 C C . ASP A 1 113 ? -16.675 11.805 16.637 1.00 93.00 113 ASP A C 1
ATOM 873 O O . ASP A 1 113 ? -16.994 12.698 17.415 1.00 93.00 113 ASP A O 1
ATOM 877 N N . SER A 1 114 ? -17.584 11.167 15.892 1.00 94.38 114 SER A N 1
ATOM 878 C CA . SER A 1 114 ? -19.031 11.438 15.948 1.00 94.38 114 SER A CA 1
ATOM 879 C C . SER A 1 114 ? -19.746 10.845 17.172 1.00 94.38 114 SER A C 1
ATOM 881 O O . SER A 1 114 ? -20.958 10.995 17.304 1.00 94.38 114 SER A O 1
ATOM 883 N N . GLY A 1 115 ? -19.022 10.150 18.056 1.00 93.12 115 GLY A N 1
ATOM 884 C CA . GLY A 1 115 ? -19.592 9.503 19.242 1.00 93.12 115 GLY A CA 1
ATOM 885 C C . GLY A 1 115 ? -20.181 8.113 18.988 1.00 93.12 115 GLY A C 1
ATOM 886 O O . GLY A 1 115 ? -20.925 7.604 19.826 1.00 93.12 115 GLY A O 1
ATOM 887 N N . ALA A 1 116 ? -19.860 7.472 17.857 1.00 95.00 116 ALA A N 1
ATOM 888 C CA . ALA A 1 116 ? -20.253 6.087 17.620 1.00 95.00 116 ALA A CA 1
ATOM 889 C C . ALA A 1 116 ? -19.661 5.155 18.690 1.00 95.00 116 ALA A C 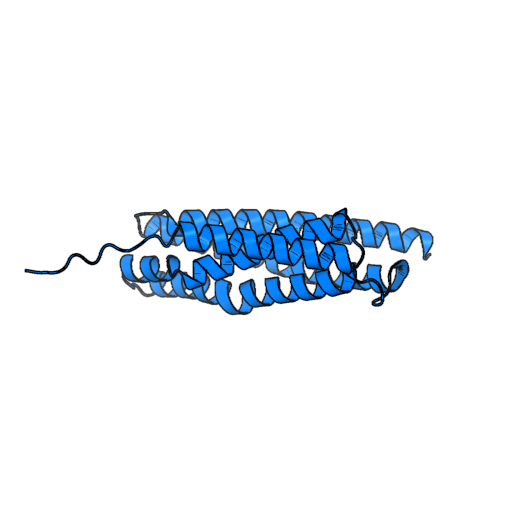1
ATOM 891 O O . ALA A 1 116 ? -18.571 5.396 19.217 1.00 95.00 116 ALA A O 1
ATOM 892 N N . SER A 1 117 ? -20.360 4.055 18.982 1.00 96.06 117 SER A N 1
ATOM 893 C CA . SER A 1 117 ? -19.897 3.109 19.995 1.00 96.06 117 SER A CA 1
ATOM 894 C C . SER A 1 117 ? -18.553 2.485 19.607 1.00 96.06 117 SER A C 1
ATOM 896 O O . SER A 1 117 ? -18.302 2.139 18.447 1.00 96.06 117 SER A O 1
ATOM 898 N N . PHE A 1 118 ? -17.688 2.306 20.606 1.00 94.69 118 PHE A N 1
ATOM 899 C CA . PHE A 1 118 ? -16.382 1.669 20.437 1.00 94.69 118 PHE A CA 1
ATOM 900 C C . PHE A 1 118 ? -16.495 0.297 19.753 1.00 94.69 118 PHE A C 1
ATOM 902 O O . PHE A 1 118 ? -15.748 0.007 18.819 1.00 94.69 118 PHE A O 1
ATOM 909 N N . GLU A 1 119 ? -17.480 -0.511 20.153 1.00 94.62 119 GLU A N 1
ATOM 910 C CA . GLU A 1 119 ? -17.708 -1.844 19.590 1.00 94.62 119 GLU A CA 1
ATOM 911 C C . GLU A 1 119 ? -18.108 -1.810 18.110 1.00 94.62 119 GLU A C 1
ATOM 913 O O . GLU A 1 119 ? -17.644 -2.646 17.335 1.00 94.62 119 GLU A O 1
ATOM 918 N N . LEU A 1 120 ? -18.892 -0.816 17.675 1.00 94.94 120 LEU A N 1
ATOM 919 C CA . LEU A 1 120 ? -19.252 -0.661 16.263 1.00 94.94 120 LEU A CA 1
ATOM 920 C C . LEU A 1 120 ? -18.015 -0.361 15.406 1.00 94.94 120 LEU A C 1
ATOM 922 O O . LEU A 1 120 ? -17.789 -1.003 14.376 1.00 94.94 120 LEU A O 1
ATOM 926 N N . VAL A 1 121 ? -17.187 0.592 15.844 1.00 96.44 121 VAL A N 1
ATOM 927 C CA . VAL A 1 121 ? -15.950 0.959 15.137 1.00 96.44 121 VAL A CA 1
ATOM 928 C C . VAL A 1 121 ? -14.989 -0.230 15.105 1.00 96.44 121 VAL A C 1
ATOM 930 O O . VAL A 1 121 ? -14.416 -0.556 14.060 1.00 96.44 121 VAL A O 1
ATOM 933 N N . ARG A 1 122 ? -14.853 -0.932 16.233 1.00 94.69 122 ARG A N 1
ATOM 934 C CA . ARG A 1 122 ? -13.997 -2.110 16.363 1.00 94.69 122 ARG A CA 1
ATOM 935 C C . ARG A 1 122 ? -14.457 -3.269 15.484 1.00 94.69 122 ARG A C 1
ATOM 937 O O . ARG A 1 122 ? -13.611 -3.913 14.860 1.00 94.69 122 ARG A O 1
ATOM 944 N N . ALA A 1 123 ? -15.761 -3.525 15.397 1.00 94.31 123 ALA A N 1
ATOM 945 C CA . ALA A 1 123 ? -16.319 -4.534 14.504 1.00 94.31 123 ALA A CA 1
ATOM 946 C C . ALA A 1 123 ? -15.973 -4.223 13.038 1.00 94.31 123 ALA A C 1
ATOM 948 O O . ALA A 1 123 ? -15.496 -5.102 12.321 1.00 94.31 123 ALA A O 1
ATOM 949 N N . GLY A 1 124 ? -16.099 -2.957 12.620 1.00 94.94 124 GLY A N 1
ATOM 950 C CA . GLY A 1 124 ? -15.723 -2.515 11.274 1.00 94.94 124 GLY A CA 1
ATOM 951 C C . GLY A 1 124 ? -14.232 -2.691 10.961 1.00 94.94 124 GLY A C 1
ATOM 952 O O . GLY A 1 124 ? -13.868 -3.167 9.886 1.00 94.94 124 GLY A O 1
ATOM 953 N N . LEU A 1 125 ? -13.345 -2.378 11.911 1.00 95.25 125 LEU A N 1
ATOM 954 C CA . LEU A 1 125 ? -11.894 -2.562 11.742 1.00 95.25 125 LEU A CA 1
ATOM 955 C C . LEU A 1 125 ? -11.466 -4.035 11.677 1.00 95.25 125 LEU A C 1
ATOM 957 O O . LEU A 1 125 ? -10.405 -4.345 11.117 1.00 95.25 125 LEU A O 1
ATOM 961 N N . ASN A 1 126 ? -12.282 -4.929 12.237 1.00 95.06 126 ASN A N 1
ATOM 962 C CA . ASN A 1 126 ? -12.076 -6.374 12.236 1.00 95.06 126 ASN A CA 1
ATOM 963 C C . ASN A 1 126 ? -12.840 -7.107 11.121 1.00 95.06 126 ASN A C 1
ATOM 965 O O . ASN A 1 126 ? -12.794 -8.339 11.084 1.00 95.06 126 ASN A O 1
ATOM 969 N N . ASP A 1 127 ? -13.464 -6.380 10.186 1.00 95.06 127 ASP A N 1
ATOM 970 C CA . ASP A 1 127 ? -14.101 -6.953 8.997 1.00 95.06 127 ASP A CA 1
ATOM 971 C C . ASP A 1 127 ? -13.126 -7.913 8.272 1.00 95.06 127 ASP A C 1
ATOM 973 O O . ASP A 1 127 ? -12.031 -7.497 7.856 1.00 95.06 127 ASP A O 1
ATOM 977 N N . PRO A 1 128 ? -13.495 -9.198 8.088 1.00 94.06 128 PRO A N 1
ATOM 978 C CA . PRO A 1 128 ? -12.688 -10.171 7.360 1.00 94.06 128 PRO A CA 1
ATOM 979 C C . PRO A 1 128 ? -12.252 -9.693 5.973 1.00 94.06 128 PRO A C 1
ATOM 981 O O . PRO A 1 128 ? -11.134 -9.991 5.553 1.00 94.06 128 PRO A O 1
ATOM 984 N N . ARG A 1 129 ? -13.082 -8.908 5.274 1.00 95.38 129 ARG A N 1
ATOM 985 C CA . ARG A 1 129 ? -12.754 -8.384 3.941 1.00 95.38 129 ARG A CA 1
ATOM 986 C C . ARG A 1 129 ? -11.655 -7.328 4.002 1.00 95.38 129 ARG A C 1
ATOM 988 O O . ARG A 1 129 ? -10.757 -7.332 3.166 1.00 95.38 129 ARG A O 1
ATOM 995 N N . LEU A 1 130 ? -11.676 -6.457 5.013 1.00 94.56 130 LEU A N 1
ATOM 996 C CA . LEU A 1 130 ? -10.605 -5.485 5.261 1.00 94.56 130 LEU A CA 1
ATOM 997 C C . LEU A 1 130 ? -9.292 -6.169 5.645 1.00 94.56 130 LEU A C 1
ATOM 999 O O . LEU A 1 130 ? -8.216 -5.733 5.236 1.00 94.56 130 LEU A O 1
ATOM 1003 N N . ARG A 1 131 ? -9.368 -7.273 6.389 1.00 93.12 131 ARG A N 1
ATOM 1004 C CA . ARG A 1 131 ? -8.192 -8.097 6.680 1.00 93.12 131 ARG A CA 1
ATOM 1005 C C . ARG A 1 131 ? -7.650 -8.758 5.420 1.00 93.12 131 ARG A C 1
ATOM 1007 O O . ARG A 1 131 ? -6.441 -8.706 5.217 1.00 93.12 131 ARG A O 1
ATOM 1014 N N . LEU A 1 132 ? -8.512 -9.345 4.594 1.00 93.38 132 LEU A N 1
ATOM 1015 C CA . LEU A 1 132 ? -8.117 -9.980 3.340 1.00 93.38 132 LEU A CA 1
ATOM 1016 C C . LEU A 1 132 ? -7.468 -8.974 2.384 1.00 93.38 132 LEU A C 1
ATOM 1018 O O . LEU A 1 132 ? -6.384 -9.251 1.886 1.00 93.38 132 LEU A O 1
ATOM 1022 N N . ALA A 1 133 ? -8.072 -7.797 2.194 1.00 94.31 133 ALA A N 1
ATOM 1023 C CA . ALA A 1 133 ? -7.513 -6.731 1.361 1.00 94.31 133 ALA A CA 1
ATOM 1024 C C . ALA A 1 133 ? -6.095 -6.340 1.807 1.00 94.31 133 ALA A C 1
ATOM 1026 O O . ALA A 1 133 ? -5.177 -6.339 0.989 1.00 94.31 133 ALA A O 1
ATOM 1027 N N . ALA A 1 134 ? -5.898 -6.126 3.113 1.00 92.38 134 ALA A N 1
ATOM 1028 C CA . ALA A 1 134 ? -4.578 -5.835 3.664 1.00 92.38 134 ALA A CA 1
ATOM 1029 C C . ALA A 1 134 ? -3.586 -6.986 3.418 1.00 92.38 134 ALA A C 1
ATOM 1031 O O . ALA A 1 134 ? -2.466 -6.742 2.983 1.00 92.38 134 ALA A O 1
ATOM 1032 N N . HIS A 1 135 ? -3.984 -8.245 3.647 1.00 92.81 135 HIS A N 1
ATOM 1033 C CA . HIS A 1 135 ? -3.108 -9.397 3.386 1.00 92.81 135 HIS A CA 1
ATOM 1034 C C . HIS A 1 135 ? -2.708 -9.474 1.912 1.00 92.81 135 HIS A C 1
ATOM 1036 O O . HIS A 1 135 ? -1.521 -9.575 1.623 1.00 92.81 135 HIS A O 1
ATOM 1042 N N . LEU A 1 136 ? -3.671 -9.361 0.991 1.00 93.44 136 LEU A N 1
ATOM 1043 C CA . LEU A 1 136 ? -3.405 -9.357 -0.447 1.00 93.44 136 LEU A CA 1
ATOM 1044 C C . LEU A 1 136 ? -2.431 -8.244 -0.827 1.00 93.44 136 LEU A C 1
ATOM 1046 O O . LEU A 1 136 ? -1.486 -8.493 -1.570 1.00 93.44 136 LEU A O 1
ATOM 1050 N N . ARG A 1 137 ? -2.606 -7.039 -0.276 1.00 95.50 137 ARG A N 1
ATOM 1051 C CA . ARG A 1 137 ? -1.701 -5.919 -0.532 1.00 95.50 137 ARG A CA 1
ATOM 1052 C C . ARG A 1 137 ? -0.280 -6.199 -0.046 1.00 95.50 137 ARG A C 1
ATOM 1054 O O . ARG A 1 137 ? 0.655 -6.015 -0.816 1.00 95.50 137 ARG A O 1
ATOM 1061 N N . TYR A 1 138 ? -0.090 -6.682 1.183 1.00 93.50 138 TYR A N 1
ATOM 1062 C CA . TYR A 1 138 ? 1.256 -7.002 1.680 1.00 93.50 138 TYR A CA 1
ATOM 1063 C C . TYR A 1 138 ? 1.887 -8.192 0.941 1.00 93.50 138 TYR A C 1
ATOM 1065 O O . TYR A 1 138 ? 3.092 -8.188 0.696 1.00 93.50 138 TYR A O 1
ATOM 1073 N N . THR A 1 139 ? 1.093 -9.174 0.503 1.00 93.88 139 THR A N 1
ATOM 1074 C CA . THR A 1 139 ? 1.567 -10.247 -0.383 1.00 93.88 139 THR A CA 1
ATOM 1075 C C . THR A 1 139 ? 2.025 -9.695 -1.732 1.00 93.88 139 THR A C 1
ATOM 1077 O O . THR A 1 139 ? 3.113 -10.041 -2.189 1.00 93.88 139 THR A O 1
ATOM 1080 N N . LEU A 1 140 ? 1.250 -8.799 -2.350 1.00 94.06 140 LEU A N 1
ATOM 1081 C CA . LEU A 1 140 ? 1.638 -8.125 -3.591 1.00 94.06 140 LEU A CA 1
ATOM 1082 C C . LEU A 1 140 ? 2.915 -7.304 -3.406 1.00 94.06 140 LEU A C 1
ATOM 1084 O O . LEU A 1 140 ? 3.790 -7.340 -4.260 1.00 94.06 140 LEU A O 1
ATOM 1088 N N . MET A 1 141 ? 3.064 -6.613 -2.279 1.00 94.94 141 MET A N 1
ATOM 1089 C CA . MET A 1 141 ? 4.280 -5.872 -1.950 1.00 94.94 141 MET A CA 1
ATOM 1090 C C . MET A 1 141 ? 5.518 -6.776 -1.873 1.00 94.94 141 MET A C 1
ATOM 1092 O O . MET A 1 141 ? 6.548 -6.437 -2.450 1.00 94.94 141 MET A O 1
ATOM 1096 N N . LEU A 1 142 ? 5.428 -7.937 -1.217 1.00 92.44 142 LEU A N 1
ATOM 1097 C CA . LEU A 1 142 ? 6.523 -8.917 -1.197 1.00 92.44 142 LEU A CA 1
ATOM 1098 C C . LEU A 1 142 ? 6.823 -9.459 -2.598 1.00 92.44 142 LEU A C 1
ATOM 1100 O O . LEU A 1 142 ? 7.984 -9.592 -2.984 1.00 92.44 142 LEU A O 1
ATOM 1104 N N . TRP A 1 143 ? 5.779 -9.720 -3.381 1.00 89.94 143 TRP A N 1
ATOM 1105 C CA . TRP A 1 143 ? 5.925 -10.137 -4.769 1.00 89.94 143 TRP A CA 1
ATOM 1106 C C . TRP A 1 143 ? 6.606 -9.063 -5.634 1.00 89.94 143 TRP A C 1
ATOM 1108 O O . TRP A 1 143 ? 7.464 -9.392 -6.448 1.00 89.94 143 TRP A O 1
ATOM 1118 N N . LEU A 1 144 ? 6.322 -7.774 -5.417 1.00 93.44 144 LEU A N 1
ATOM 1119 C CA . LEU A 1 144 ? 7.021 -6.672 -6.089 1.00 93.44 144 LEU A CA 1
ATOM 1120 C C . LEU A 1 144 ? 8.519 -6.661 -5.772 1.00 93.44 144 LEU A C 1
ATOM 1122 O O . LEU A 1 144 ? 9.323 -6.481 -6.686 1.00 93.44 144 LEU A O 1
ATOM 1126 N N . VAL A 1 145 ? 8.903 -6.894 -4.511 1.00 91.75 145 VAL A N 1
ATOM 1127 C CA . VAL A 1 145 ? 10.322 -7.022 -4.137 1.00 91.75 145 VAL A CA 1
ATOM 1128 C C . VAL A 1 145 ? 10.969 -8.170 -4.907 1.00 91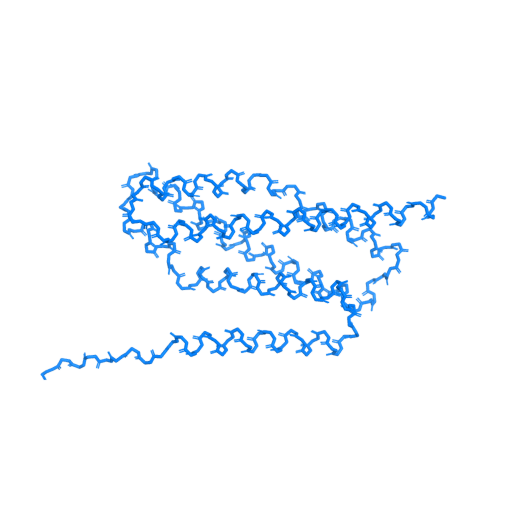.75 145 VAL A C 1
ATOM 1130 O O . VAL A 1 145 ? 12.029 -7.977 -5.492 1.00 91.75 145 VAL A O 1
ATOM 1133 N N . LEU A 1 146 ? 10.312 -9.332 -4.972 1.00 87.88 146 LEU A N 1
ATOM 1134 C CA . LEU A 1 146 ? 10.805 -10.497 -5.711 1.00 87.88 146 LEU A CA 1
ATOM 1135 C C . LEU A 1 146 ? 11.034 -10.194 -7.201 1.00 87.88 146 LEU A C 1
ATOM 1137 O O . LEU A 1 146 ? 12.064 -10.568 -7.762 1.00 87.88 146 LEU A O 1
ATOM 1141 N N . LEU A 1 147 ? 10.086 -9.507 -7.845 1.00 87.38 147 LEU A N 1
ATOM 1142 C CA . LEU A 1 147 ? 10.209 -9.123 -9.254 1.00 87.38 147 LEU A CA 1
ATOM 1143 C C . LEU A 1 147 ? 11.398 -8.188 -9.491 1.00 87.38 147 LEU A C 1
ATOM 1145 O O . LEU A 1 147 ? 12.111 -8.346 -10.479 1.00 87.38 147 LEU A O 1
ATOM 1149 N N . MET A 1 148 ? 11.628 -7.245 -8.578 1.00 87.44 148 MET A N 1
ATOM 1150 C CA . MET A 1 148 ? 12.695 -6.248 -8.690 1.00 87.44 148 MET A CA 1
ATOM 1151 C C . MET A 1 148 ? 14.085 -6.820 -8.390 1.00 87.44 148 MET A C 1
ATOM 1153 O O . MET A 1 148 ? 15.076 -6.334 -8.939 1.00 87.44 148 MET A O 1
ATOM 1157 N N . THR A 1 149 ? 14.171 -7.854 -7.547 1.00 86.38 149 THR A N 1
ATOM 1158 C CA . THR A 1 149 ? 15.441 -8.486 -7.162 1.00 86.38 149 THR A CA 1
ATOM 1159 C C . THR A 1 149 ? 15.864 -9.579 -8.133 1.00 86.38 149 THR A C 1
ATOM 1161 O O . THR A 1 149 ? 16.987 -9.547 -8.630 1.00 86.38 149 THR A O 1
ATOM 1164 N N . ILE A 1 150 ? 14.973 -10.526 -8.432 1.00 84.25 150 ILE A N 1
ATOM 1165 C CA . ILE A 1 150 ? 15.297 -11.691 -9.267 1.00 84.25 150 ILE A CA 1
ATOM 1166 C C . ILE A 1 150 ? 15.192 -11.350 -10.759 1.00 84.25 150 ILE A C 1
ATOM 1168 O O . ILE A 1 150 ? 15.860 -11.979 -11.576 1.00 84.25 150 ILE A O 1
ATOM 1172 N N . LYS A 1 151 ? 14.370 -10.354 -11.127 1.00 80.38 151 LYS A N 1
ATOM 1173 C CA . LYS A 1 151 ? 14.070 -9.980 -12.524 1.00 80.38 151 LYS A CA 1
ATOM 1174 C C . LYS A 1 151 ? 13.746 -11.203 -13.400 1.00 80.38 151 LYS A C 1
ATOM 1176 O O . LYS A 1 151 ? 14.328 -11.368 -14.474 1.00 80.38 151 LYS A O 1
ATOM 1181 N N . PRO A 1 152 ? 12.846 -12.090 -12.936 1.00 67.94 152 PRO A N 1
ATOM 1182 C CA . PRO A 1 152 ? 12.611 -13.371 -13.582 1.00 67.94 152 PRO A CA 1
ATOM 1183 C C . PRO A 1 152 ? 12.088 -13.203 -15.013 1.00 67.94 152 PRO A C 1
ATOM 1185 O O . PRO A 1 152 ? 11.344 -12.267 -15.321 1.00 67.94 152 PRO A O 1
ATOM 1188 N N . ALA A 1 153 ? 12.406 -14.171 -15.875 1.00 66.12 153 ALA A N 1
ATOM 1189 C CA . ALA A 1 153 ? 11.664 -14.364 -17.117 1.00 66.12 153 ALA A CA 1
ATOM 1190 C C . ALA A 1 153 ? 10.168 -14.594 -16.805 1.00 66.12 153 ALA A C 1
ATOM 1192 O O . ALA A 1 153 ? 9.827 -15.120 -15.741 1.00 66.12 153 ALA A O 1
ATOM 1193 N N . LEU A 1 154 ? 9.271 -14.206 -17.726 1.00 61.47 154 LEU A N 1
ATOM 1194 C CA . LEU A 1 154 ? 7.809 -14.174 -17.522 1.00 61.47 154 LEU A CA 1
ATOM 1195 C C . LEU A 1 154 ? 7.250 -15.452 -16.874 1.00 61.47 154 LEU A C 1
ATOM 1197 O O . LEU A 1 154 ? 6.431 -15.384 -15.961 1.00 61.47 154 LEU A O 1
ATOM 1201 N N . THR A 1 155 ? 7.724 -16.612 -17.321 1.00 56.69 155 THR A N 1
ATOM 1202 C CA . THR A 1 155 ? 7.317 -17.935 -16.833 1.00 56.69 155 THR A CA 1
ATOM 1203 C C . THR A 1 155 ? 7.595 -18.127 -15.345 1.00 56.69 155 THR A C 1
ATOM 1205 O O . THR A 1 155 ? 6.711 -18.548 -14.604 1.00 56.69 155 THR A O 1
ATOM 1208 N N . VAL A 1 156 ? 8.785 -17.756 -14.874 1.00 66.75 156 VAL A N 1
ATOM 1209 C CA . VAL A 1 156 ? 9.154 -17.872 -13.453 1.00 66.75 156 VAL A CA 1
ATOM 1210 C C . VAL A 1 156 ? 8.382 -16.854 -12.606 1.00 66.75 156 VAL A C 1
ATOM 1212 O O . VAL A 1 156 ? 7.952 -17.166 -11.498 1.00 66.75 156 VAL A O 1
ATOM 1215 N N . ALA A 1 157 ? 8.134 -15.658 -13.147 1.00 59.03 157 ALA A N 1
ATOM 1216 C CA . ALA A 1 157 ? 7.386 -14.599 -12.471 1.00 59.03 157 ALA A CA 1
ATOM 1217 C C . ALA A 1 157 ? 5.921 -14.989 -12.189 1.00 59.03 157 ALA A C 1
ATOM 1219 O O . ALA A 1 157 ? 5.410 -14.762 -11.089 1.00 59.03 157 ALA A O 1
ATOM 1220 N N . VAL A 1 158 ? 5.261 -15.599 -13.181 1.00 64.62 158 VAL A N 1
ATOM 1221 C CA . VAL A 1 158 ? 3.874 -16.078 -13.081 1.00 64.62 158 VAL A CA 1
ATOM 1222 C C . VAL A 1 158 ? 3.770 -17.260 -12.118 1.00 64.62 158 VAL A C 1
ATOM 1224 O O . VAL A 1 158 ? 2.879 -17.272 -11.270 1.00 64.62 158 VAL A O 1
ATOM 1227 N N . LEU A 1 159 ? 4.707 -18.212 -12.177 1.00 71.06 159 LEU A N 1
ATOM 1228 C CA . LEU A 1 159 ? 4.748 -19.341 -11.240 1.00 71.06 159 LEU A CA 1
ATOM 1229 C C . LEU A 1 159 ? 4.962 -18.878 -9.790 1.00 71.06 159 LEU A C 1
ATOM 1231 O O . LEU A 1 159 ? 4.290 -19.370 -8.885 1.00 71.06 159 LEU A O 1
ATOM 1235 N N . ALA A 1 160 ? 5.826 -17.884 -9.563 1.00 68.44 160 ALA A N 1
ATOM 1236 C CA . ALA A 1 160 ? 6.052 -17.315 -8.236 1.00 68.44 160 ALA A CA 1
ATOM 1237 C C . ALA A 1 160 ? 4.815 -16.586 -7.677 1.00 68.44 160 ALA A C 1
ATOM 1239 O O . ALA A 1 160 ? 4.518 -16.697 -6.483 1.00 68.44 160 ALA A O 1
ATOM 1240 N N . LEU A 1 161 ? 4.068 -15.870 -8.528 1.00 71.50 161 LEU A N 1
ATOM 1241 C CA . LEU A 1 161 ? 2.799 -15.243 -8.145 1.00 71.50 161 LEU A CA 1
ATOM 1242 C C . LEU A 1 161 ? 1.751 -16.299 -7.777 1.00 71.50 161 LEU A C 1
ATOM 1244 O O . LEU A 1 161 ? 1.131 -16.206 -6.718 1.00 71.50 161 LEU A O 1
ATOM 1248 N N . ALA A 1 162 ? 1.583 -17.315 -8.628 1.00 72.25 162 ALA A N 1
ATOM 1249 C CA . ALA A 1 162 ? 0.643 -18.409 -8.404 1.00 72.25 162 ALA A CA 1
ATOM 1250 C C . ALA A 1 162 ? 0.956 -19.169 -7.106 1.00 72.25 162 ALA A C 1
ATOM 1252 O O . ALA A 1 162 ? 0.050 -19.428 -6.316 1.00 72.25 162 ALA A O 1
ATOM 1253 N N . ALA A 1 163 ? 2.235 -19.448 -6.835 1.00 76.38 163 ALA A N 1
ATOM 1254 C CA . ALA A 1 163 ? 2.668 -20.082 -5.594 1.00 76.38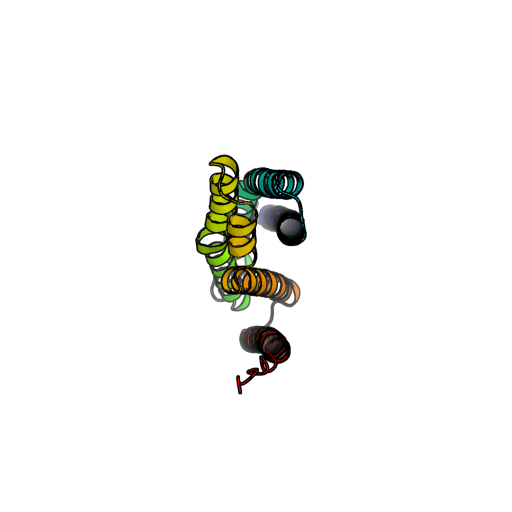 163 ALA A CA 1
ATOM 1255 C C . ALA A 1 163 ? 2.355 -19.210 -4.367 1.00 76.38 163 ALA A C 1
ATOM 1257 O O . ALA A 1 163 ? 1.817 -19.698 -3.375 1.00 76.38 163 ALA A O 1
ATOM 1258 N N . SER A 1 164 ? 2.628 -17.905 -4.449 1.00 74.12 164 SER A N 1
ATOM 1259 C CA . SER A 1 164 ? 2.404 -16.961 -3.346 1.00 74.12 164 SER A CA 1
ATOM 1260 C C . SER A 1 164 ? 0.912 -16.787 -3.025 1.00 74.12 164 SER A C 1
ATOM 1262 O O . SER A 1 164 ? 0.522 -16.798 -1.856 1.00 74.12 164 SER A O 1
ATOM 1264 N N . LEU A 1 165 ? 0.061 -16.687 -4.053 1.00 79.50 165 LEU A N 1
ATOM 1265 C CA . LEU A 1 165 ? -1.400 -16.689 -3.913 1.00 79.50 165 LEU A CA 1
ATOM 1266 C C . LEU A 1 165 ? -1.911 -18.022 -3.359 1.00 79.50 165 LEU A C 1
ATOM 1268 O O . LEU A 1 165 ? -2.736 -18.020 -2.449 1.00 79.50 165 LEU A O 1
ATOM 1272 N N . GLY A 1 166 ? -1.393 -19.148 -3.854 1.00 79.25 166 GLY A N 1
ATOM 1273 C CA . GLY A 1 166 ? -1.741 -20.483 -3.371 1.00 79.25 166 GLY A CA 1
ATOM 1274 C C . GLY A 1 166 ? -1.449 -20.660 -1.881 1.00 79.25 166 GLY A C 1
ATOM 1275 O O . GLY A 1 166 ? -2.322 -21.096 -1.134 1.00 79.25 166 GLY A O 1
ATOM 1276 N N . VAL A 1 167 ? -0.268 -20.236 -1.419 1.00 81.62 167 VAL A N 1
ATOM 1277 C CA . VAL A 1 167 ? 0.097 -20.260 0.008 1.00 81.62 167 VAL A CA 1
ATOM 1278 C C . VAL A 1 167 ? -0.827 -19.359 0.830 1.00 81.62 167 VAL A C 1
ATOM 1280 O O . VAL A 1 167 ? -1.325 -19.781 1.874 1.00 81.62 167 VAL A O 1
ATOM 1283 N N . ALA A 1 168 ? -1.107 -18.139 0.365 1.00 75.12 168 ALA A N 1
ATOM 1284 C CA . ALA A 1 168 ? -1.996 -17.216 1.070 1.00 75.12 168 ALA A CA 1
ATOM 1285 C C . ALA A 1 168 ? -3.427 -17.773 1.208 1.00 75.12 168 ALA A C 1
ATOM 1287 O O . ALA A 1 168 ? -4.021 -17.691 2.286 1.00 75.12 168 ALA A O 1
ATOM 1288 N N . LEU A 1 169 ? -3.960 -18.377 0.142 1.00 81.62 169 LEU A N 1
ATOM 1289 C CA . LEU A 1 169 ? -5.284 -19.002 0.126 1.00 81.62 169 LEU A CA 1
ATOM 1290 C C . LEU A 1 169 ? -5.338 -20.255 1.005 1.00 81.62 169 LEU A C 1
ATOM 1292 O O . LEU A 1 169 ? -6.285 -20.414 1.773 1.00 81.62 169 LEU A O 1
ATOM 1296 N N . LEU A 1 170 ? -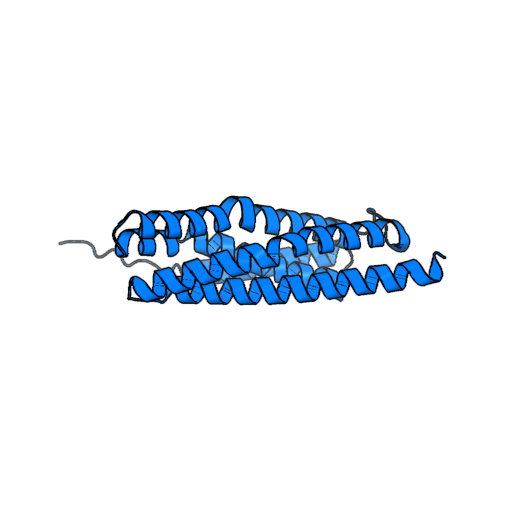4.309 -21.103 0.960 1.00 81.31 170 LEU A N 1
ATOM 1297 C CA . LEU A 1 170 ? -4.207 -22.288 1.810 1.00 81.31 170 LEU A CA 1
ATOM 1298 C C . LEU A 1 170 ? -4.183 -21.905 3.295 1.00 81.31 170 LEU A C 1
ATOM 1300 O O . LEU A 1 170 ? -4.941 -22.452 4.092 1.00 81.31 170 LEU A O 1
ATOM 1304 N N . LEU A 1 171 ? -3.372 -20.914 3.673 1.00 79.75 171 LEU A N 1
ATOM 1305 C CA . LEU A 1 171 ? -3.325 -20.417 5.050 1.00 79.75 171 LEU A CA 1
ATOM 1306 C C . LEU A 1 171 ? -4.657 -19.792 5.487 1.00 79.75 171 LEU A C 1
ATOM 1308 O O . LEU A 1 171 ? -5.035 -19.911 6.653 1.00 79.75 171 LEU A O 1
ATOM 1312 N N . ALA A 1 172 ? -5.385 -19.140 4.576 1.00 75.50 172 ALA A N 1
ATOM 1313 C CA . ALA A 1 172 ? -6.724 -18.627 4.854 1.00 75.50 172 ALA A CA 1
ATOM 1314 C C . ALA A 1 172 ? -7.744 -19.762 5.059 1.00 75.50 172 ALA A C 1
ATOM 1316 O O . ALA A 1 172 ? -8.545 -19.696 5.993 1.00 75.50 172 ALA A O 1
ATOM 1317 N N . ALA A 1 173 ? -7.683 -20.822 4.248 1.00 77.06 173 ALA A N 1
ATOM 1318 C CA . ALA A 1 173 ? -8.554 -21.991 4.355 1.00 77.06 173 ALA A CA 1
ATOM 1319 C C . ALA A 1 173 ? -8.314 -22.774 5.656 1.00 77.06 173 ALA A C 1
ATOM 1321 O O . ALA A 1 173 ? -9.263 -23.069 6.379 1.00 77.06 173 ALA A O 1
ATOM 1322 N N . LEU A 1 174 ? -7.051 -23.014 6.022 1.00 83.12 174 LEU A N 1
ATOM 1323 C CA . LEU A 1 174 ? -6.679 -23.700 7.269 1.00 83.12 174 LEU A CA 1
ATOM 1324 C C . LEU A 1 174 ? -7.110 -22.927 8.526 1.00 83.12 174 LEU A C 1
ATOM 1326 O O . LEU A 1 174 ? -7.426 -23.522 9.552 1.00 83.12 174 LEU A O 1
ATOM 1330 N N . ARG A 1 175 ? -7.168 -21.593 8.451 1.00 78.12 175 ARG A N 1
ATOM 1331 C CA . ARG A 1 175 ? -7.682 -20.732 9.534 1.00 78.12 175 ARG A CA 1
ATOM 1332 C C . ARG A 1 175 ? -9.209 -20.644 9.578 1.00 78.12 175 ARG A C 1
ATOM 1334 O O . ARG A 1 175 ? -9.746 -20.114 10.546 1.00 78.12 175 ARG A O 1
ATOM 1341 N N . SER A 1 176 ? -9.895 -21.149 8.556 1.00 67.81 176 SER A N 1
ATOM 1342 C CA . SER A 1 176 ? -11.356 -21.129 8.418 1.00 67.81 176 SER A CA 1
ATOM 1343 C C . SER A 1 176 ? -12.009 -22.444 8.863 1.00 67.81 176 SER A C 1
ATOM 1345 O O . SER A 1 176 ? -13.101 -22.765 8.399 1.00 67.81 176 SER A O 1
ATOM 1347 N N . GLY A 1 177 ? -11.341 -23.207 9.742 1.00 56.84 177 GLY A N 1
ATOM 1348 C CA . GLY A 1 177 ? -11.818 -24.497 10.250 1.00 56.84 177 GLY A CA 1
ATOM 1349 C C . GLY A 1 177 ? -13.274 -24.463 10.747 1.00 56.84 177 GLY A C 1
ATOM 1350 O O . GLY A 1 177 ? -13.776 -23.391 11.104 1.00 56.84 177 GLY A O 1
ATOM 1351 N N . PRO A 1 178 ? -13.966 -25.620 10.752 1.00 51.25 178 PRO A N 1
ATOM 1352 C CA . PRO A 1 178 ? -15.417 -25.687 10.870 1.00 51.25 178 PRO A CA 1
ATOM 1353 C C . PRO A 1 178 ? -15.879 -24.944 12.119 1.00 51.25 178 PRO A C 1
ATOM 1355 O O . PRO A 1 178 ? -15.553 -25.334 13.240 1.00 51.25 178 PRO A O 1
ATOM 1358 N N . ARG A 1 179 ? -16.658 -23.872 11.936 1.00 55.81 179 ARG A N 1
ATOM 1359 C CA . ARG A 1 179 ? -17.481 -23.346 13.023 1.00 55.81 179 ARG A CA 1
ATOM 1360 C C . ARG A 1 179 ? -18.449 -24.464 13.368 1.00 55.81 179 ARG A C 1
ATOM 1362 O O . ARG A 1 179 ? -19.403 -24.688 12.628 1.00 55.81 179 ARG A O 1
ATOM 1369 N N . GLY A 1 180 ? -18.131 -25.203 14.430 1.00 49.44 180 GLY A N 1
ATOM 1370 C CA . GLY A 1 180 ? -19.006 -26.209 15.002 1.00 49.44 180 GLY A CA 1
ATOM 1371 C C . GLY A 1 180 ? -20.369 -25.571 15.197 1.00 49.44 180 GLY A C 1
ATOM 1372 O O . GLY A 1 180 ? -20.534 -24.672 16.017 1.00 49.44 180 GLY A O 1
ATOM 1373 N N . VAL A 1 181 ? -21.314 -25.988 14.363 1.00 53.88 181 VAL A N 1
ATOM 1374 C CA . VAL A 1 181 ? -22.726 -25.692 14.521 1.00 53.88 181 VAL A CA 1
ATOM 1375 C C . VAL A 1 181 ? -23.116 -26.364 15.829 1.00 53.88 181 VAL A C 1
ATOM 1377 O O . VAL A 1 181 ? -23.331 -27.573 15.868 1.00 53.88 181 VAL A O 1
ATOM 1380 N N . THR A 1 182 ? -23.157 -25.604 16.921 1.00 55.25 182 THR A N 1
ATOM 1381 C CA . THR A 1 182 ? -23.915 -26.005 18.103 1.00 55.25 182 THR A CA 1
ATOM 1382 C C . THR A 1 182 ? -25.369 -26.081 17.660 1.00 55.25 182 THR A C 1
ATOM 1384 O O . THR A 1 182 ? -26.040 -25.058 17.519 1.00 55.25 182 THR A O 1
ATOM 1387 N N . ARG A 1 183 ? -25.824 -27.294 17.336 1.00 47.94 183 ARG A N 1
ATOM 1388 C CA . ARG A 1 183 ? -27.244 -27.602 17.177 1.00 47.94 183 ARG A CA 1
ATOM 1389 C C . ARG A 1 183 ? -27.932 -27.369 18.527 1.00 47.94 183 ARG A C 1
ATOM 1391 O O . ARG A 1 183 ? -27.441 -27.901 19.520 1.00 47.94 183 ARG A O 1
ATOM 1398 N N . PRO A 1 184 ? -29.039 -26.616 18.580 1.00 58.50 184 PRO A N 1
ATOM 1399 C CA . PRO A 1 184 ? -29.922 -26.638 19.732 1.00 58.50 184 PRO A CA 1
ATOM 1400 C C . PRO A 1 184 ? -30.828 -27.875 19.659 1.00 58.50 184 PRO A C 1
ATOM 1402 O O . PRO A 1 184 ? -31.518 -28.064 18.656 1.00 58.50 184 PRO A O 1
ATOM 1405 N N . ALA A 1 185 ? -30.779 -28.700 20.705 1.00 53.44 185 ALA A N 1
ATOM 1406 C CA . ALA A 1 185 ? -31.898 -29.380 21.371 1.00 53.44 185 ALA A CA 1
ATOM 1407 C C . ALA A 1 185 ? -31.322 -30.218 22.519 1.00 53.44 185 ALA A C 1
ATOM 1409 O O . ALA A 1 185 ? -30.522 -31.134 22.220 1.00 53.44 185 ALA A O 1
#